Protein AF-A0AAW1YLT7-F1 (afdb_monomer)

pLDDT: mean 79.37, std 15.93, range [31.41, 96.62]

Organism: Rubus argutus (NCBI:txid59490)

Sequence (324 aa):
MNADLLGLQCISQLLDIHLLNNSPWSDASPLFECLLGFTSSPVLYLRRPSAAPRVIGEVLRSFRGSPHLLSPASEAVTNLFERWWLPVLGGGSNASFNGHTNAAASSALIKGGALEYYWYVLDVMKICVVLLPTNFKLAVLNYFKAIFELILELEAHRPPITRRLESCLERVCLHPSPDVPPQLLLDLLCLVSLSVSRKLLHAHEGATTSRLLNSGVVNVYSSNREICVRKLPLVFDALKVLMGKPIEEDDGNVEEDIDAAAHTFKCLIHACIDQSLIKQKPTIVEKLCATIQSLLGYHRTNAPALSMDLAFEVVPAMFDKLGE

Structure (mmCIF, N/CA/C/O backbone):
data_AF-A0AAW1YLT7-F1
#
_entry.id   AF-A0AAW1YLT7-F1
#
loop_
_atom_site.group_PDB
_atom_site.id
_atom_site.type_symbol
_atom_site.label_atom_id
_atom_site.label_alt_id
_atom_site.label_comp_id
_atom_site.label_asym_id
_atom_site.label_entity_id
_atom_site.label_seq_id
_atom_site.pdbx_PDB_ins_code
_atom_site.Cartn_x
_atom_site.Cartn_y
_atom_site.Cartn_z
_atom_site.occupancy
_atom_site.B_iso_or_equiv
_atom_site.auth_seq_id
_atom_site.auth_comp_id
_atom_site.auth_asym_id
_atom_site.auth_atom_id
_atom_site.pdbx_PDB_model_num
ATOM 1 N N . MET A 1 1 ? 1.965 18.081 -31.469 1.00 47.25 1 MET A N 1
ATOM 2 C CA . MET A 1 1 ? 2.275 16.683 -31.089 1.00 47.25 1 MET A CA 1
ATOM 3 C C . MET A 1 1 ? 3.706 16.685 -30.561 1.00 47.25 1 MET A C 1
ATOM 5 O O . MET A 1 1 ? 4.570 17.162 -31.280 1.00 47.25 1 MET A O 1
ATOM 9 N N . ASN A 1 2 ? 3.947 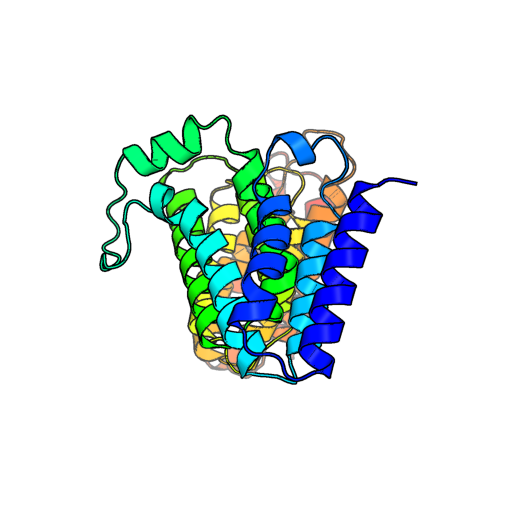16.341 -29.289 1.00 57.28 2 ASN A N 1
ATOM 10 C CA . ASN A 1 2 ? 5.257 16.564 -28.647 1.00 57.28 2 ASN A CA 1
ATOM 11 C C . ASN A 1 2 ? 6.279 15.513 -29.100 1.00 57.28 2 ASN A C 1
ATOM 13 O O . ASN A 1 2 ? 6.027 14.321 -28.932 1.00 57.28 2 ASN A O 1
ATOM 17 N N . ALA A 1 3 ? 7.431 15.959 -29.605 1.00 61.72 3 ALA A N 1
ATOM 18 C CA . ALA A 1 3 ? 8.545 15.101 -30.015 1.00 61.72 3 ALA A CA 1
ATOM 19 C C . ALA A 1 3 ? 9.030 14.166 -28.887 1.00 61.72 3 ALA A C 1
ATOM 21 O O . ALA A 1 3 ? 9.369 13.020 -29.155 1.00 61.72 3 ALA A O 1
ATOM 22 N N . ASP A 1 4 ? 8.961 14.608 -27.628 1.00 63.84 4 ASP A N 1
ATOM 23 C CA . ASP A 1 4 ? 9.408 13.831 -26.461 1.00 63.84 4 ASP A CA 1
ATOM 24 C C . ASP A 1 4 ? 8.531 12.593 -26.188 1.00 63.84 4 ASP A C 1
ATOM 26 O O . ASP A 1 4 ? 9.033 11.534 -25.821 1.00 63.84 4 ASP A O 1
ATOM 30 N N . LEU A 1 5 ? 7.213 12.691 -26.418 1.00 71.06 5 LEU A N 1
ATOM 31 C CA . LEU A 1 5 ? 6.295 11.554 -26.260 1.00 71.06 5 LEU A CA 1
ATOM 32 C C . LEU A 1 5 ? 6.536 10.502 -27.345 1.00 71.06 5 LEU A C 1
ATOM 34 O O . LEU A 1 5 ? 6.531 9.309 -27.055 1.00 71.06 5 LEU A O 1
ATOM 38 N N . LEU A 1 6 ? 6.766 10.957 -28.579 1.00 75.38 6 LEU A N 1
ATOM 39 C CA . LEU A 1 6 ? 7.126 10.080 -29.688 1.00 75.38 6 LEU A CA 1
ATOM 40 C C . LEU A 1 6 ? 8.485 9.424 -29.430 1.00 75.38 6 LEU A C 1
ATOM 42 O O . LEU A 1 6 ? 8.622 8.235 -29.667 1.00 75.38 6 LEU A O 1
ATOM 46 N N . GLY A 1 7 ? 9.451 10.153 -28.861 1.00 79.31 7 GLY A N 1
ATOM 47 C CA . GLY A 1 7 ? 10.744 9.604 -28.447 1.00 79.31 7 GLY A CA 1
ATOM 48 C C . GLY A 1 7 ? 10.614 8.472 -27.423 1.00 79.31 7 GLY A C 1
ATOM 49 O O . GLY A 1 7 ? 11.171 7.398 -27.632 1.00 79.31 7 GLY A O 1
ATOM 50 N N . LEU A 1 8 ? 9.819 8.666 -26.364 1.00 81.69 8 LEU A N 1
ATOM 51 C CA . LEU A 1 8 ? 9.542 7.621 -25.367 1.00 81.69 8 LEU A CA 1
ATOM 52 C C . LEU A 1 8 ? 8.836 6.402 -25.979 1.00 81.69 8 LEU A C 1
ATOM 54 O O . LEU A 1 8 ? 9.171 5.266 -25.651 1.00 81.69 8 LEU A O 1
ATOM 58 N N . GLN A 1 9 ? 7.883 6.628 -26.888 1.00 82.06 9 GLN A N 1
ATOM 59 C CA . GLN A 1 9 ? 7.201 5.550 -27.608 1.00 82.06 9 GLN A CA 1
ATOM 60 C C . GLN A 1 9 ? 8.152 4.790 -28.539 1.00 82.06 9 GLN A C 1
ATOM 62 O O . GLN A 1 9 ? 8.102 3.564 -28.572 1.00 82.06 9 GLN A O 1
ATOM 67 N N . CYS A 1 10 ? 9.053 5.484 -29.236 1.00 85.31 10 CYS A N 1
ATOM 68 C CA . CYS A 1 10 ? 10.082 4.856 -30.060 1.00 85.31 10 CYS A CA 1
ATOM 69 C C . CYS A 1 10 ? 11.026 3.996 -29.211 1.00 85.31 10 CYS A C 1
ATOM 71 O O . CYS A 1 10 ? 11.305 2.861 -29.583 1.00 85.31 10 CYS A O 1
ATOM 73 N N . ILE A 1 11 ? 11.482 4.496 -28.055 1.00 85.31 11 ILE A N 1
ATOM 74 C CA . ILE A 1 11 ? 12.328 3.720 -27.132 1.00 85.31 11 ILE A CA 1
ATOM 75 C C . ILE A 1 11 ? 11.586 2.465 -26.652 1.00 85.31 11 ILE A C 1
ATOM 77 O O . ILE A 1 11 ? 12.158 1.379 -26.680 1.00 85.31 11 ILE A O 1
ATOM 81 N N . SER A 1 12 ? 10.307 2.588 -26.281 1.00 86.44 12 SER A N 1
ATOM 82 C CA . SER A 1 12 ? 9.472 1.436 -25.909 1.00 86.44 12 SER A CA 1
ATOM 83 C C . SER A 1 12 ? 9.382 0.403 -27.032 1.00 86.44 12 SER A C 1
ATOM 85 O O . SER A 1 12 ? 9.599 -0.778 -26.791 1.00 86.44 12 SER A O 1
ATOM 87 N N . GLN A 1 13 ? 9.118 0.840 -28.266 1.00 87.69 13 GLN A N 1
ATOM 88 C CA . GLN A 1 13 ? 9.015 -0.052 -29.424 1.00 87.69 13 GLN A CA 1
ATOM 89 C C . GLN A 1 13 ? 10.343 -0.752 -29.739 1.00 87.69 13 GLN A C 1
ATOM 91 O O . GLN A 1 13 ? 10.347 -1.926 -30.097 1.00 87.69 13 GLN A O 1
ATOM 96 N N . LEU A 1 14 ? 11.477 -0.064 -29.582 1.00 87.94 14 LEU A N 1
ATOM 97 C CA . LEU A 1 14 ? 12.799 -0.675 -29.737 1.00 87.94 14 LEU A CA 1
ATOM 98 C C . LEU A 1 14 ? 13.064 -1.728 -28.653 1.00 87.94 14 LEU A C 1
ATOM 100 O O . LEU A 1 14 ? 13.570 -2.806 -28.960 1.00 87.94 14 LEU A O 1
ATOM 104 N N . LEU A 1 15 ? 12.675 -1.457 -27.405 1.00 87.06 15 LEU A N 1
ATOM 105 C CA . LEU A 1 15 ? 12.759 -2.433 -26.315 1.00 87.06 15 LEU A CA 1
ATOM 106 C C . LEU A 1 15 ? 11.859 -3.654 -26.567 1.00 87.06 15 LEU A C 1
ATOM 108 O O . LEU A 1 15 ? 12.279 -4.780 -26.301 1.00 87.06 15 LEU A O 1
ATOM 112 N N . ASP A 1 16 ? 10.675 -3.461 -27.150 1.00 86.56 16 ASP A N 1
ATOM 113 C CA . ASP A 1 16 ? 9.798 -4.565 -27.553 1.00 86.56 16 ASP A CA 1
ATOM 114 C C . ASP A 1 16 ? 10.407 -5.401 -28.696 1.00 86.56 16 ASP A C 1
ATOM 116 O O . ASP A 1 16 ? 10.273 -6.624 -28.704 1.00 86.56 16 ASP A O 1
ATOM 120 N N . ILE A 1 17 ? 11.138 -4.786 -29.634 1.00 85.62 17 ILE A N 1
ATOM 121 C CA . ILE A 1 17 ? 11.889 -5.513 -30.674 1.00 85.62 17 ILE A CA 1
ATOM 122 C C . ILE A 1 17 ? 12.998 -6.371 -30.047 1.00 85.62 17 ILE A C 1
ATOM 124 O O . ILE A 1 17 ? 13.179 -7.524 -30.441 1.00 85.62 17 ILE A O 1
ATOM 128 N N . HIS A 1 18 ? 13.721 -5.850 -29.052 1.00 82.56 18 HIS A N 1
ATOM 129 C CA . HIS A 1 18 ? 14.717 -6.634 -28.314 1.00 82.56 18 HIS A CA 1
ATOM 130 C C . HIS A 1 18 ? 14.090 -7.804 -27.548 1.00 82.56 18 HIS A C 1
ATOM 132 O O . HIS A 1 18 ? 14.652 -8.900 -27.543 1.00 82.56 18 HIS A O 1
ATOM 138 N N . LEU A 1 19 ? 12.905 -7.603 -26.963 1.00 82.62 19 LEU A N 1
ATOM 139 C CA . LEU A 1 19 ? 12.119 -8.668 -26.339 1.00 82.62 19 LEU A CA 1
ATOM 140 C C . LEU A 1 19 ? 11.724 -9.750 -27.355 1.00 82.62 19 LEU A C 1
ATOM 142 O O . LEU A 1 19 ? 11.936 -10.932 -27.098 1.00 82.62 19 LEU A O 1
ATOM 146 N N . LEU A 1 20 ? 11.186 -9.357 -28.515 1.00 83.25 20 LEU A N 1
ATOM 147 C CA . LEU A 1 20 ? 10.794 -10.269 -29.600 1.00 83.25 20 LEU A CA 1
ATOM 148 C C . LEU A 1 20 ? 11.973 -11.103 -30.115 1.00 83.25 20 LEU A C 1
ATOM 150 O O . LEU A 1 20 ? 11.815 -12.285 -30.415 1.00 83.25 20 LEU A O 1
ATOM 154 N N . ASN A 1 21 ? 13.155 -10.495 -30.190 1.00 84.50 21 ASN A N 1
ATOM 155 C CA . ASN A 1 21 ? 14.371 -11.143 -30.666 1.00 84.50 21 ASN A CA 1
ATOM 156 C C . ASN A 1 21 ? 15.112 -11.944 -29.580 1.00 84.50 21 ASN A C 1
ATOM 158 O O . ASN A 1 21 ? 16.165 -12.506 -29.881 1.00 84.50 21 ASN A O 1
ATOM 162 N N . ASN A 1 22 ? 14.604 -12.001 -28.337 1.00 82.56 22 ASN A N 1
ATOM 163 C CA . ASN A 1 22 ? 15.308 -12.573 -27.177 1.00 82.56 22 ASN A CA 1
ATOM 164 C C . ASN A 1 22 ? 16.756 -12.052 -27.052 1.00 82.56 22 ASN A C 1
ATOM 166 O O . ASN A 1 22 ? 17.693 -12.812 -26.794 1.00 82.56 22 ASN A O 1
ATOM 170 N N . SER A 1 23 ? 16.954 -10.751 -27.282 1.00 83.94 23 SER A N 1
ATOM 171 C CA . SER A 1 23 ? 18.269 -10.120 -27.167 1.00 83.94 23 SER A CA 1
ATOM 172 C C . SER A 1 23 ? 18.784 -10.164 -25.719 1.00 83.94 23 SER A C 1
ATOM 174 O O . SER A 1 23 ? 17.988 -10.101 -24.776 1.00 83.94 23 SER A O 1
ATOM 176 N N . PRO A 1 24 ? 20.110 -10.237 -25.507 1.00 87.12 24 PRO A N 1
ATOM 177 C CA . PRO A 1 24 ? 20.676 -10.141 -24.168 1.00 87.12 24 PRO A CA 1
ATOM 178 C C . PRO A 1 24 ? 20.392 -8.764 -23.552 1.00 87.12 24 PRO A C 1
ATOM 180 O O . PRO A 1 24 ? 20.288 -7.754 -24.251 1.00 87.12 24 PRO A O 1
ATOM 183 N N . TRP A 1 25 ? 20.330 -8.702 -22.217 1.00 89.38 25 TRP A N 1
ATOM 184 C CA . TRP A 1 25 ? 20.117 -7.444 -21.489 1.00 89.38 25 TRP A CA 1
ATOM 185 C C . TRP A 1 25 ? 21.147 -6.362 -21.839 1.00 89.38 25 TRP A C 1
ATOM 187 O O . TRP A 1 25 ? 20.809 -5.186 -21.817 1.00 89.38 25 TRP A O 1
ATOM 197 N N . SER A 1 26 ? 22.379 -6.735 -22.205 1.00 89.62 26 SER A N 1
ATOM 198 C CA . SER A 1 26 ? 23.427 -5.792 -22.624 1.00 89.62 26 SER A CA 1
ATOM 199 C C . SER A 1 26 ? 22.992 -4.855 -23.748 1.00 89.62 26 SER A C 1
ATOM 201 O O . SER A 1 26 ? 23.441 -3.714 -23.785 1.00 89.62 26 SER A O 1
ATOM 203 N N . ASP A 1 27 ? 22.112 -5.326 -24.631 1.00 86.88 27 ASP A N 1
ATOM 204 C CA . ASP A 1 27 ? 21.685 -4.584 -25.815 1.00 86.88 27 ASP A CA 1
ATOM 205 C C . ASP A 1 27 ? 20.472 -3.699 -25.493 1.00 86.88 27 ASP A C 1
ATOM 207 O O . ASP A 1 27 ? 20.332 -2.599 -26.024 1.00 86.88 27 ASP A O 1
ATOM 211 N N . ALA A 1 28 ? 19.619 -4.155 -24.569 1.00 88.06 28 ALA A N 1
ATOM 212 C CA . ALA A 1 28 ? 18.444 -3.423 -24.103 1.00 88.06 28 ALA A CA 1
ATOM 213 C C . ALA A 1 28 ? 18.772 -2.394 -23.003 1.00 88.06 28 ALA A C 1
ATOM 215 O O . ALA A 1 28 ? 18.076 -1.383 -22.877 1.00 88.06 28 ALA A O 1
ATOM 216 N N . SER A 1 29 ? 19.826 -2.621 -22.214 1.00 90.81 29 SER A N 1
ATOM 217 C CA . SER A 1 29 ? 20.160 -1.798 -21.048 1.00 90.81 29 SER A CA 1
ATOM 218 C C . SER A 1 29 ? 20.409 -0.326 -21.382 1.00 90.81 29 SER A C 1
ATOM 220 O O . SER A 1 29 ? 19.860 0.507 -20.667 1.00 90.81 29 SER A O 1
ATOM 222 N N . PRO A 1 30 ? 21.099 0.068 -22.476 1.00 91.56 30 PRO A N 1
ATOM 223 C CA . PRO A 1 30 ? 21.328 1.485 -22.760 1.00 91.56 30 PRO A CA 1
ATOM 224 C C . PRO A 1 30 ? 20.025 2.221 -23.092 1.00 91.56 30 PRO A C 1
ATOM 226 O O . PRO A 1 30 ? 19.849 3.381 -22.722 1.00 91.56 30 PRO A O 1
ATOM 229 N N . LEU A 1 31 ? 19.090 1.539 -23.763 1.00 89.38 31 LEU A N 1
ATOM 230 C CA . LEU A 1 31 ? 17.764 2.073 -24.076 1.00 89.38 31 LEU A CA 1
ATOM 231 C C . LEU A 1 31 ? 16.902 2.189 -22.817 1.00 89.38 31 LEU A C 1
ATOM 233 O O . LEU A 1 31 ? 16.203 3.188 -22.640 1.00 89.38 31 LEU A O 1
ATOM 237 N N . PHE A 1 32 ? 16.977 1.201 -21.924 1.00 89.38 32 PHE A N 1
ATOM 238 C CA . PHE A 1 32 ? 16.258 1.234 -20.656 1.00 89.38 32 PHE A CA 1
ATOM 239 C C . PHE A 1 32 ? 16.813 2.306 -19.705 1.00 89.38 32 PHE A C 1
ATOM 241 O O . PHE A 1 32 ? 16.048 3.073 -19.132 1.00 89.38 32 PHE A O 1
ATOM 248 N N . GLU A 1 33 ? 18.134 2.447 -19.604 1.00 89.12 33 GLU A N 1
ATOM 249 C CA . GLU A 1 33 ? 18.783 3.528 -18.851 1.00 89.12 33 GLU A CA 1
ATOM 250 C C . GLU A 1 33 ? 18.447 4.905 -19.433 1.00 89.12 33 GLU A C 1
ATOM 252 O O . GLU A 1 33 ? 18.186 5.854 -18.694 1.00 89.12 33 GLU A O 1
ATOM 257 N N . CYS A 1 34 ? 18.366 5.022 -20.764 1.00 86.94 34 CYS A N 1
ATOM 258 C CA . CYS A 1 34 ? 17.880 6.237 -21.411 1.00 86.94 34 CYS A CA 1
ATOM 259 C C . CYS A 1 34 ? 16.447 6.561 -20.965 1.00 86.94 34 CYS A C 1
ATOM 261 O O . CYS A 1 34 ? 16.177 7.698 -20.577 1.00 86.94 34 CYS A O 1
ATOM 263 N N . LEU A 1 35 ? 15.558 5.559 -20.934 1.00 87.00 35 LEU A N 1
ATOM 264 C CA . LEU A 1 35 ? 14.181 5.689 -20.455 1.00 87.00 35 LEU A CA 1
ATOM 265 C C . LEU A 1 35 ? 14.114 6.148 -18.983 1.00 87.00 35 LEU A C 1
ATOM 267 O O . LEU A 1 35 ? 13.346 7.059 -18.670 1.00 87.00 35 LEU A O 1
ATOM 271 N N . LEU A 1 36 ? 14.944 5.589 -18.096 1.00 86.31 36 LEU A N 1
ATOM 272 C CA . LEU A 1 36 ? 15.069 6.033 -16.696 1.00 86.31 36 LEU A CA 1
ATOM 273 C C . LEU A 1 36 ? 15.684 7.442 -16.576 1.00 86.31 36 LEU A C 1
ATOM 275 O O . LEU A 1 36 ? 15.373 8.207 -15.660 1.00 86.31 36 LEU A O 1
ATOM 279 N N . GLY A 1 37 ? 16.524 7.845 -17.528 1.00 81.69 37 GLY A N 1
ATOM 280 C CA . GLY A 1 37 ? 17.067 9.201 -17.613 1.00 81.69 37 GLY A CA 1
ATOM 281 C C . GLY A 1 37 ? 15.978 10.272 -17.750 1.00 81.69 37 GLY A C 1
ATOM 282 O O . GLY A 1 37 ? 16.095 11.350 -17.157 1.00 81.69 37 GLY A O 1
ATOM 283 N N . PHE A 1 38 ? 14.871 9.962 -18.437 1.00 78.25 38 PHE A N 1
ATOM 284 C CA . PHE A 1 38 ? 13.721 10.868 -18.565 1.00 78.25 38 PHE A CA 1
ATOM 285 C C . PHE A 1 38 ? 12.996 11.125 -17.239 1.00 78.25 38 PHE A C 1
ATOM 287 O O . PHE A 1 38 ? 12.304 12.134 -17.125 1.00 78.25 38 PHE A O 1
ATOM 294 N N . THR A 1 39 ? 13.162 10.265 -16.229 1.00 73.94 39 THR A N 1
ATOM 295 C CA . THR A 1 39 ? 12.567 10.466 -14.896 1.00 73.94 39 THR A CA 1
ATOM 296 C C . THR A 1 39 ? 13.497 11.213 -13.938 1.00 73.94 39 THR A C 1
ATOM 298 O O . THR A 1 39 ? 13.072 11.589 -12.850 1.00 73.94 39 THR A O 1
ATOM 301 N N . SER A 1 40 ? 14.756 11.434 -14.333 1.00 65.94 40 SER A N 1
ATOM 302 C CA . SER A 1 40 ? 15.812 11.998 -13.478 1.00 65.94 40 SER A CA 1
ATOM 303 C C . SER A 1 40 ? 16.331 13.367 -13.940 1.00 65.94 40 SER A C 1
ATOM 305 O O . SER A 1 40 ? 17.112 13.987 -13.223 1.00 65.94 40 SER A O 1
ATOM 307 N N . SER A 1 41 ? 15.941 13.850 -15.128 1.00 63.56 41 SER A N 1
ATOM 308 C CA . SER A 1 41 ? 16.442 15.110 -15.701 1.00 63.56 41 SER A CA 1
ATOM 309 C C . SER A 1 41 ? 15.486 16.294 -15.464 1.00 63.56 41 SER A C 1
ATOM 311 O O . SER A 1 41 ? 14.339 16.240 -15.913 1.00 63.56 41 SER A O 1
ATOM 313 N N . PRO A 1 42 ? 15.945 17.410 -14.859 1.00 54.09 42 PRO A N 1
ATOM 314 C CA . PRO A 1 42 ? 15.114 18.600 -14.627 1.00 54.09 42 PRO A CA 1
ATOM 315 C C . PRO A 1 42 ? 14.697 19.314 -15.915 1.00 54.09 42 PRO A C 1
ATOM 317 O O . PRO A 1 42 ? 13.636 19.929 -15.977 1.00 54.09 42 PRO A O 1
ATOM 320 N N . VAL A 1 43 ? 15.524 19.241 -16.963 1.00 52.50 43 VAL A N 1
ATOM 321 C CA . VAL A 1 43 ? 15.317 19.982 -18.221 1.00 52.50 43 VAL A CA 1
ATOM 322 C C . VAL A 1 43 ? 14.130 19.422 -19.013 1.00 52.50 43 VAL A C 1
ATOM 324 O O . VAL A 1 43 ? 13.440 20.157 -19.715 1.00 52.50 43 VAL A O 1
ATOM 327 N N . LEU A 1 44 ? 13.857 18.125 -18.866 1.00 50.31 44 LEU A N 1
ATOM 328 C CA . LEU A 1 44 ? 12.773 17.427 -19.560 1.00 50.31 44 LEU A CA 1
ATOM 329 C C . LEU A 1 44 ? 11.437 17.500 -18.794 1.00 50.31 44 LEU A C 1
ATOM 331 O O . LEU A 1 44 ? 10.391 17.142 -19.337 1.00 50.31 44 LEU A O 1
ATOM 335 N N . TYR A 1 45 ? 11.445 18.021 -17.561 1.00 46.53 45 TYR A N 1
ATOM 336 C CA . TYR A 1 45 ? 10.267 18.073 -16.696 1.00 46.53 45 TYR A CA 1
ATOM 337 C C . TYR A 1 45 ? 9.253 19.163 -17.088 1.00 46.53 45 TYR A C 1
ATOM 339 O O . TYR A 1 45 ? 8.046 18.916 -17.048 1.00 46.53 45 TYR A O 1
ATOM 347 N N . LEU A 1 46 ? 9.705 20.324 -17.583 1.00 48.38 46 LEU A N 1
ATOM 348 C CA . LEU A 1 46 ? 8.820 21.436 -17.978 1.00 48.38 46 LEU A CA 1
ATOM 349 C C . LEU A 1 46 ? 7.813 21.073 -19.093 1.00 48.38 46 LEU A C 1
ATOM 351 O O . LEU A 1 46 ? 6.928 21.872 -19.401 1.00 48.38 46 LEU A O 1
ATOM 355 N N . ARG A 1 47 ? 7.927 19.888 -19.721 1.00 49.72 47 ARG A N 1
ATOM 356 C CA . ARG A 1 47 ? 7.138 19.511 -20.903 1.00 49.72 47 ARG A CA 1
ATOM 357 C C . ARG A 1 47 ? 6.200 18.310 -20.811 1.00 49.72 47 ARG A C 1
ATOM 359 O O . ARG A 1 47 ? 5.457 18.170 -21.784 1.00 49.72 47 ARG A O 1
ATOM 366 N N . ARG A 1 48 ? 6.154 17.527 -19.715 1.00 54.84 48 ARG A N 1
ATOM 367 C CA . ARG A 1 48 ? 5.015 16.668 -19.253 1.00 54.84 48 ARG A CA 1
ATOM 368 C C . ARG A 1 48 ? 5.488 15.435 -18.443 1.00 54.84 48 ARG A C 1
ATOM 370 O O . ARG A 1 48 ? 6.064 14.524 -19.032 1.00 54.84 48 ARG A O 1
ATOM 377 N N . PRO A 1 49 ? 5.124 15.316 -17.153 1.00 53.22 49 PRO A N 1
ATOM 378 C CA . PRO A 1 49 ? 5.596 14.244 -16.261 1.00 53.22 49 PRO A CA 1
ATOM 379 C C . PRO A 1 49 ? 4.855 12.896 -16.305 1.00 53.22 49 PRO A C 1
ATOM 381 O O . PRO A 1 49 ? 5.271 11.958 -15.635 1.00 53.22 49 PRO A O 1
ATOM 384 N N . SER A 1 50 ? 3.764 12.742 -17.060 1.00 61.97 50 SER A N 1
ATOM 385 C CA . SER A 1 50 ? 2.908 11.542 -16.953 1.00 61.97 50 SER A CA 1
ATOM 386 C C . SER A 1 50 ? 3.269 10.388 -17.894 1.00 61.97 50 SER A C 1
ATOM 388 O O . SER A 1 50 ? 2.801 9.267 -17.695 1.00 61.97 50 SER A O 1
ATOM 390 N N . ALA A 1 51 ? 4.073 10.639 -18.930 1.00 74.38 51 ALA A N 1
ATOM 391 C CA . ALA A 1 51 ? 4.338 9.635 -19.957 1.00 74.38 51 ALA A CA 1
ATOM 392 C C . ALA A 1 51 ? 5.419 8.634 -19.531 1.00 74.38 51 ALA A C 1
ATOM 394 O O . ALA A 1 51 ? 5.198 7.434 -19.650 1.00 74.38 51 ALA A O 1
ATOM 395 N N . ALA A 1 52 ? 6.553 9.100 -18.998 1.00 80.44 52 ALA A N 1
ATOM 396 C CA . ALA A 1 52 ? 7.689 8.229 -18.687 1.00 80.44 52 ALA A CA 1
ATOM 397 C C . ALA A 1 52 ? 7.363 7.139 -17.642 1.00 80.44 52 ALA A C 1
ATOM 399 O O . ALA A 1 52 ? 7.581 5.970 -17.957 1.00 80.44 52 ALA A O 1
ATOM 400 N N . PRO A 1 53 ? 6.743 7.440 -16.476 1.00 84.31 53 PRO A N 1
ATOM 401 C CA . PRO A 1 53 ? 6.302 6.401 -15.539 1.00 84.31 53 PRO A CA 1
ATOM 402 C C . PRO A 1 53 ? 5.395 5.346 -16.187 1.00 84.31 53 PRO A C 1
ATOM 404 O O . PRO A 1 53 ? 5.496 4.155 -15.888 1.00 84.31 53 PRO A O 1
ATOM 407 N N . ARG A 1 54 ? 4.508 5.775 -17.097 1.00 85.31 54 ARG A N 1
ATOM 408 C CA . ARG A 1 54 ? 3.587 4.881 -17.805 1.00 85.31 54 ARG A CA 1
ATOM 409 C C . ARG A 1 54 ? 4.326 3.975 -18.786 1.00 85.31 54 ARG A C 1
ATOM 411 O O . ARG A 1 54 ? 4.089 2.773 -18.749 1.00 85.31 54 ARG A O 1
ATOM 418 N N . VAL A 1 55 ? 5.230 4.530 -19.596 1.00 87.38 55 VAL A N 1
ATOM 419 C CA . VAL A 1 55 ? 6.037 3.761 -20.558 1.00 87.38 55 VAL A CA 1
ATOM 420 C C . VAL A 1 55 ? 6.941 2.758 -19.837 1.00 87.38 55 VAL A C 1
ATOM 422 O O . VAL A 1 55 ? 6.969 1.594 -20.217 1.00 87.38 55 VAL A O 1
ATOM 425 N N . ILE A 1 56 ? 7.601 3.150 -18.741 1.00 89.38 56 ILE A N 1
ATOM 426 C CA . ILE A 1 56 ? 8.396 2.216 -17.920 1.00 89.38 56 ILE A CA 1
ATOM 427 C C . ILE A 1 56 ? 7.516 1.063 -17.423 1.00 89.38 56 ILE A C 1
ATOM 429 O O . ILE A 1 56 ? 7.894 -0.102 -17.522 1.00 89.38 56 ILE A O 1
ATOM 433 N N . GLY A 1 57 ? 6.310 1.369 -16.937 1.00 89.06 57 GLY A N 1
ATOM 434 C CA . GLY A 1 57 ? 5.353 0.348 -16.520 1.00 89.06 57 GLY A CA 1
ATOM 435 C C . GLY A 1 57 ? 4.847 -0.546 -17.660 1.00 89.06 57 GLY A C 1
ATOM 436 O O . GLY A 1 57 ? 4.546 -1.714 -17.427 1.00 89.06 57 GLY A O 1
ATOM 437 N N . GLU A 1 58 ? 4.721 -0.028 -18.882 1.00 90.00 58 GLU A N 1
ATOM 438 C CA . GLU A 1 58 ? 4.375 -0.808 -20.079 1.00 90.00 58 GLU A CA 1
ATOM 439 C C . GLU A 1 58 ? 5.501 -1.778 -20.454 1.00 90.00 58 GLU A C 1
ATOM 441 O O . GLU A 1 58 ? 5.231 -2.969 -20.600 1.00 90.00 58 GLU A O 1
ATOM 446 N N . VAL A 1 59 ? 6.751 -1.308 -20.469 1.00 90.81 59 VAL A N 1
ATOM 447 C CA . VAL A 1 59 ? 7.946 -2.130 -20.725 1.00 90.81 59 VAL A CA 1
ATOM 448 C C . VAL A 1 59 ? 8.123 -3.217 -19.658 1.00 90.81 59 VAL A C 1
ATOM 450 O O . VAL A 1 59 ? 8.277 -4.393 -19.975 1.00 90.81 59 VAL A O 1
ATOM 453 N N . LEU A 1 60 ? 8.025 -2.880 -18.366 1.00 91.25 60 LEU A N 1
ATOM 454 C CA . LEU A 1 60 ? 8.103 -3.894 -17.304 1.00 91.25 60 LEU A CA 1
ATOM 455 C C . LEU A 1 60 ? 6.992 -4.944 -17.430 1.00 91.25 60 LEU A C 1
ATOM 457 O O . LEU A 1 60 ? 7.191 -6.113 -17.098 1.00 91.25 60 LEU A O 1
ATOM 461 N N . ARG A 1 61 ? 5.809 -4.541 -17.909 1.00 91.62 61 ARG A N 1
ATOM 462 C CA . ARG A 1 61 ? 4.703 -5.468 -18.154 1.00 91.62 61 ARG A CA 1
ATOM 463 C C . ARG A 1 61 ? 4.984 -6.374 -19.351 1.00 91.62 61 ARG A C 1
ATOM 465 O O . ARG A 1 61 ? 4.668 -7.558 -19.243 1.00 91.62 61 ARG A O 1
ATOM 472 N N . SER A 1 62 ? 5.579 -5.868 -20.435 1.00 90.00 62 SER A N 1
ATOM 473 C CA . SER A 1 62 ? 5.961 -6.698 -21.587 1.00 90.00 62 SER A CA 1
ATOM 474 C C . SER A 1 62 ? 7.053 -7.707 -21.215 1.00 90.00 62 SER A C 1
ATOM 476 O O . SER A 1 62 ? 6.992 -8.863 -21.629 1.00 90.00 62 SER A O 1
ATOM 478 N N . PHE A 1 63 ? 7.961 -7.345 -20.304 1.00 90.06 63 PHE A N 1
ATOM 479 C CA . PHE A 1 63 ? 9.013 -8.242 -19.813 1.00 90.06 63 PHE A CA 1
ATOM 480 C C . PHE A 1 63 ? 8.537 -9.349 -18.860 1.00 90.06 63 PHE A C 1
ATOM 482 O O . PHE A 1 63 ? 9.318 -10.252 -18.565 1.00 90.06 63 PHE A O 1
ATOM 489 N N . ARG A 1 64 ? 7.277 -9.365 -18.395 1.00 85.25 64 ARG A N 1
ATOM 490 C CA . ARG A 1 64 ? 6.789 -10.384 -17.435 1.00 85.25 64 ARG A CA 1
ATOM 491 C C . ARG A 1 64 ? 6.932 -11.836 -17.914 1.00 85.25 64 ARG A C 1
ATOM 493 O O . ARG A 1 64 ? 7.016 -12.727 -17.076 1.00 85.25 64 ARG A O 1
ATOM 500 N N . GLY A 1 65 ? 6.979 -12.074 -19.226 1.00 83.19 65 GLY A N 1
ATOM 501 C CA . GLY A 1 65 ? 7.227 -13.400 -19.810 1.00 83.19 65 GLY A CA 1
ATOM 502 C C . GLY A 1 65 ? 8.708 -13.783 -19.946 1.00 83.19 65 GLY A C 1
ATOM 503 O O . GLY A 1 65 ? 9.009 -14.933 -20.250 1.00 83.19 65 GLY A O 1
ATOM 504 N N . SER A 1 66 ? 9.628 -12.846 -19.700 1.00 88.38 66 SER A N 1
ATOM 505 C CA . SER A 1 66 ? 11.057 -12.964 -20.003 1.00 88.38 66 SER A CA 1
ATOM 506 C C . SER A 1 66 ? 11.905 -12.602 -18.778 1.00 88.38 66 SER A C 1
ATOM 508 O O . SER A 1 66 ? 12.358 -11.461 -18.647 1.00 88.38 66 SER A O 1
ATOM 510 N N . PRO A 1 67 ? 12.172 -13.557 -17.863 1.00 86.06 67 PRO A N 1
ATOM 511 C CA . PRO A 1 67 ? 12.848 -13.273 -16.592 1.00 86.06 67 PRO A CA 1
ATOM 512 C C . PRO A 1 67 ? 14.263 -12.700 -16.769 1.00 86.06 67 PRO A C 1
ATOM 514 O O . PRO A 1 67 ? 14.710 -11.907 -15.942 1.00 86.06 67 PRO A O 1
ATOM 517 N N . HIS A 1 68 ? 14.934 -13.049 -17.871 1.00 87.31 68 HIS A N 1
ATOM 518 C CA . HIS A 1 68 ? 16.263 -12.553 -18.234 1.00 87.31 68 HIS A CA 1
ATOM 519 C C . HIS A 1 68 ? 16.301 -11.043 -18.539 1.00 87.31 68 HIS A C 1
ATOM 521 O O . HIS A 1 68 ? 17.358 -10.436 -18.400 1.00 87.31 68 HIS A O 1
ATOM 527 N N . LEU A 1 69 ? 15.167 -10.432 -18.909 1.00 87.88 69 LEU A N 1
ATOM 528 C CA . LEU A 1 69 ? 15.021 -8.980 -19.088 1.00 87.88 69 LEU A CA 1
ATOM 529 C C . LEU A 1 69 ? 14.335 -8.329 -17.886 1.00 87.88 69 LEU A C 1
ATOM 531 O O . LEU A 1 69 ? 14.711 -7.234 -17.474 1.00 87.88 69 LEU A O 1
ATOM 535 N N . LEU A 1 70 ? 13.355 -9.013 -17.285 1.00 90.38 70 LEU A N 1
ATOM 536 C CA . LEU A 1 70 ? 12.601 -8.472 -16.159 1.00 90.38 70 LEU A CA 1
ATOM 537 C C . LEU A 1 70 ? 13.473 -8.245 -14.924 1.00 90.38 70 LEU A C 1
ATOM 539 O O . LEU A 1 70 ? 13.322 -7.211 -14.276 1.00 90.38 70 LEU A O 1
ATOM 543 N N . SER A 1 71 ? 14.350 -9.192 -14.574 1.00 92.12 71 SER A N 1
ATOM 544 C CA . SER A 1 71 ? 15.169 -9.070 -13.362 1.00 92.12 71 SER A CA 1
ATOM 545 C C . SER A 1 71 ? 16.133 -7.880 -13.449 1.00 92.12 71 SER A C 1
ATOM 547 O O . SER A 1 71 ? 16.062 -7.031 -12.562 1.00 92.12 71 SER A O 1
ATOM 549 N N . PRO A 1 72 ? 16.946 -7.724 -14.514 1.00 91.50 72 PRO A N 1
ATOM 550 C CA . PRO A 1 72 ? 17.823 -6.559 -14.643 1.00 91.50 72 PRO A CA 1
ATOM 551 C C . PRO A 1 72 ? 17.071 -5.226 -14.782 1.00 91.50 72 PRO A C 1
ATOM 553 O O . PRO A 1 72 ? 17.494 -4.219 -14.223 1.00 91.50 72 PRO A O 1
ATOM 556 N N . ALA A 1 73 ? 15.921 -5.201 -15.467 1.00 92.38 73 ALA A N 1
ATOM 557 C CA . ALA A 1 73 ? 15.094 -3.994 -15.555 1.00 92.38 73 ALA A CA 1
ATOM 558 C C . ALA A 1 73 ? 14.510 -3.591 -14.188 1.00 92.38 73 ALA A C 1
ATOM 560 O O . ALA A 1 73 ? 14.477 -2.412 -13.835 1.00 92.38 73 ALA A O 1
ATOM 561 N N . SER A 1 74 ? 14.069 -4.575 -13.400 1.00 92.81 74 SER A N 1
ATOM 562 C CA . SER A 1 74 ? 13.563 -4.366 -12.037 1.00 92.81 74 SER A CA 1
ATOM 563 C C . SER A 1 74 ? 14.665 -3.898 -11.091 1.00 92.81 74 SER A C 1
ATOM 565 O O . SER A 1 74 ? 14.428 -3.027 -10.254 1.00 92.81 74 SER A O 1
ATOM 567 N N . GLU A 1 75 ? 15.872 -4.434 -11.256 1.00 93.75 75 GLU A N 1
ATOM 568 C CA . GLU A 1 75 ? 17.068 -3.981 -10.554 1.00 93.75 75 GLU A CA 1
ATOM 569 C C . GLU A 1 75 ? 17.382 -2.521 -10.892 1.00 93.75 75 GLU A C 1
ATOM 571 O O . GLU A 1 75 ? 17.495 -1.710 -9.982 1.00 93.75 75 GLU A O 1
ATOM 576 N N . ALA A 1 76 ? 17.410 -2.140 -12.173 1.00 92.06 76 ALA A N 1
ATOM 577 C CA . ALA A 1 76 ? 17.666 -0.758 -12.585 1.00 92.06 76 ALA A CA 1
ATOM 578 C C . ALA A 1 76 ? 16.628 0.234 -12.019 1.00 92.06 76 ALA A C 1
ATOM 580 O O . ALA A 1 76 ? 16.983 1.309 -11.533 1.00 92.06 76 ALA A O 1
ATOM 581 N N . VAL A 1 77 ? 15.345 -0.145 -11.997 1.00 92.31 77 VAL A N 1
ATOM 582 C CA . VAL A 1 77 ? 14.271 0.655 -11.379 1.00 92.31 77 VAL A CA 1
ATOM 583 C C . VAL A 1 77 ? 14.450 0.776 -9.861 1.00 92.31 77 VAL A C 1
ATOM 585 O O . VAL A 1 77 ? 14.235 1.853 -9.299 1.00 92.31 77 VAL A O 1
ATOM 588 N N . THR A 1 78 ? 14.869 -0.299 -9.193 1.00 92.06 78 THR A N 1
ATOM 589 C CA . THR A 1 78 ? 15.136 -0.298 -7.745 1.00 92.06 78 THR A CA 1
ATOM 590 C C . THR A 1 78 ? 16.372 0.545 -7.418 1.00 92.06 78 THR A C 1
ATOM 592 O O . THR A 1 78 ? 16.315 1.397 -6.537 1.00 92.06 78 THR A O 1
ATOM 595 N N . ASN A 1 79 ? 17.443 0.415 -8.202 1.00 91.00 79 ASN A N 1
ATOM 596 C CA . ASN A 1 79 ? 18.671 1.199 -8.081 1.00 91.00 79 ASN A CA 1
ATOM 597 C C . ASN A 1 79 ? 18.419 2.693 -8.301 1.00 91.00 79 ASN A C 1
ATOM 599 O O . ASN A 1 79 ? 18.995 3.529 -7.603 1.00 91.00 79 ASN A O 1
ATOM 603 N N . LEU A 1 80 ? 17.536 3.051 -9.242 1.00 88.06 80 LEU A N 1
ATOM 604 C CA . LEU A 1 80 ? 17.086 4.430 -9.406 1.00 88.06 80 LEU A CA 1
ATOM 605 C C . LEU A 1 80 ? 16.458 4.937 -8.104 1.00 88.06 80 LEU A C 1
ATOM 607 O O . LEU A 1 80 ? 16.827 6.007 -7.631 1.00 88.06 80 LEU A O 1
ATOM 611 N N . PHE A 1 81 ? 15.540 4.173 -7.512 1.00 88.56 81 PHE A N 1
ATOM 612 C CA . PHE A 1 81 ? 14.893 4.547 -6.258 1.00 88.56 81 PHE A CA 1
ATOM 613 C C . PHE A 1 81 ? 15.896 4.697 -5.101 1.00 88.56 81 PHE A C 1
ATOM 615 O O . PHE A 1 81 ? 15.903 5.715 -4.404 1.00 88.56 81 PHE A O 1
ATOM 622 N N . GLU A 1 82 ? 16.791 3.725 -4.943 1.00 87.69 82 GLU A N 1
ATOM 623 C CA . GLU A 1 82 ? 17.843 3.718 -3.927 1.00 87.69 82 GLU A CA 1
ATOM 624 C C . GLU A 1 82 ? 18.798 4.902 -4.059 1.00 87.69 82 GLU A C 1
ATOM 626 O O . GLU A 1 82 ? 19.113 5.559 -3.068 1.00 87.69 82 GLU A O 1
ATOM 631 N N . ARG A 1 83 ? 19.217 5.236 -5.282 1.00 84.62 83 ARG A N 1
ATOM 632 C CA . ARG A 1 83 ? 20.118 6.364 -5.545 1.00 84.62 83 ARG A CA 1
ATOM 633 C C . ARG A 1 83 ? 19.589 7.678 -4.975 1.00 84.62 83 ARG A C 1
ATOM 635 O O . ARG A 1 83 ? 20.382 8.503 -4.522 1.00 84.62 83 ARG A O 1
ATOM 642 N N . TRP A 1 84 ? 18.274 7.876 -5.007 1.00 78.94 84 TRP A N 1
ATOM 643 C CA . TRP A 1 84 ? 17.648 9.080 -4.475 1.00 78.94 84 TRP A CA 1
ATOM 644 C C . TRP A 1 84 ? 17.410 8.988 -2.970 1.00 78.94 84 TRP A C 1
ATOM 646 O O . TRP A 1 84 ? 17.657 9.969 -2.273 1.00 78.94 84 TRP A O 1
ATOM 656 N N . TRP A 1 85 ? 16.994 7.833 -2.440 1.00 78.88 85 TRP A N 1
ATOM 657 C CA . TRP A 1 85 ? 16.624 7.730 -1.025 1.00 78.88 85 TRP A CA 1
ATOM 658 C C . TRP A 1 85 ? 17.730 7.310 -0.056 1.00 78.88 85 TRP A C 1
ATOM 660 O O . TRP A 1 85 ? 17.700 7.754 1.091 1.00 78.88 85 TRP A O 1
ATOM 670 N N . LEU A 1 86 ? 18.737 6.540 -0.473 1.00 78.31 86 LEU A N 1
ATOM 671 C CA . LEU A 1 86 ? 19.855 6.145 0.398 1.00 78.31 86 LEU A CA 1
ATOM 672 C C . LEU A 1 86 ? 20.605 7.342 1.016 1.00 78.31 86 LEU A C 1
ATOM 674 O O . LEU A 1 86 ? 20.888 7.295 2.217 1.00 78.31 86 LEU A O 1
ATOM 678 N N . PRO A 1 87 ? 20.889 8.442 0.281 1.00 75.69 87 PRO A N 1
ATOM 679 C CA . PRO A 1 87 ? 21.529 9.619 0.872 1.00 75.69 87 PRO A CA 1
ATOM 680 C C . PRO A 1 87 ? 20.694 10.267 1.982 1.00 75.69 87 PRO A C 1
ATOM 682 O O . PRO A 1 87 ? 21.247 10.846 2.915 1.00 7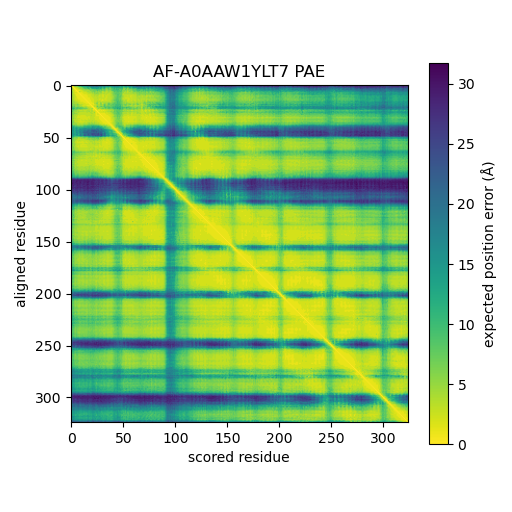5.69 87 PRO A O 1
ATOM 685 N N . VAL A 1 88 ? 19.366 10.163 1.892 1.00 71.31 88 VAL A N 1
ATOM 686 C CA . VAL A 1 88 ? 18.435 10.708 2.885 1.00 71.31 88 VAL A CA 1
ATOM 687 C C . VAL A 1 88 ? 18.271 9.764 4.064 1.00 71.31 88 VAL A C 1
ATOM 689 O O . VAL A 1 88 ? 18.188 10.226 5.189 1.00 71.31 88 VAL A O 1
ATOM 692 N N . LEU A 1 89 ? 18.268 8.452 3.838 1.00 71.06 89 LEU A N 1
ATOM 693 C CA . LEU A 1 89 ? 18.190 7.454 4.907 1.00 71.06 89 LEU A CA 1
ATOM 694 C C . LEU A 1 89 ? 19.524 7.284 5.660 1.00 71.06 89 LEU A C 1
ATOM 696 O O . LEU A 1 89 ? 19.578 6.592 6.671 1.00 71.06 89 LEU A O 1
ATOM 700 N N . GLY A 1 90 ? 20.590 7.957 5.216 1.00 60.00 90 GLY A N 1
ATOM 701 C CA . GLY A 1 90 ? 21.833 8.097 5.970 1.00 60.00 90 GLY A CA 1
ATOM 702 C C . GLY A 1 90 ? 22.837 6.950 5.824 1.00 60.00 90 GLY A C 1
ATOM 703 O O . GLY A 1 90 ? 23.725 6.851 6.669 1.00 60.00 90 GLY A O 1
ATOM 704 N N . GLY A 1 91 ? 22.769 6.121 4.774 1.00 48.19 91 GLY A N 1
ATOM 705 C CA . GLY A 1 91 ? 23.750 5.045 4.593 1.00 48.19 91 GLY A CA 1
ATOM 706 C C . GLY A 1 91 ? 23.801 4.444 3.192 1.00 48.19 91 GLY A C 1
ATOM 707 O O . GLY A 1 91 ? 22.795 3.967 2.678 1.00 48.19 91 GLY A O 1
ATOM 708 N N . GLY A 1 92 ? 24.998 4.432 2.597 1.00 37.41 92 GLY A N 1
ATOM 709 C CA . GLY A 1 92 ? 25.321 3.601 1.438 1.00 37.41 92 GLY A CA 1
ATOM 710 C C . GLY A 1 92 ? 25.208 2.109 1.764 1.00 37.41 92 GLY A C 1
ATOM 711 O O . GLY A 1 92 ? 25.244 1.713 2.930 1.00 37.41 92 GLY A O 1
ATOM 712 N N . SER A 1 93 ? 25.049 1.301 0.715 1.00 35.06 93 SER A N 1
ATOM 713 C CA . SER A 1 93 ? 24.873 -0.155 0.752 1.00 35.06 93 SER A CA 1
ATOM 714 C C . SER A 1 93 ? 25.700 -0.827 1.864 1.00 35.06 93 SER A C 1
ATOM 716 O O . SER A 1 93 ? 26.930 -0.771 1.814 1.00 35.06 93 SER A O 1
ATOM 718 N N . ASN A 1 94 ? 25.014 -1.467 2.825 1.00 34.97 94 ASN A N 1
ATOM 719 C CA . ASN A 1 94 ? 25.510 -2.337 3.919 1.00 34.97 94 ASN A CA 1
ATOM 720 C C . ASN A 1 94 ? 25.414 -1.830 5.375 1.00 34.97 94 ASN A C 1
ATOM 722 O O . ASN A 1 94 ? 26.008 -2.446 6.262 1.00 34.97 94 ASN A O 1
ATOM 726 N N . ALA A 1 95 ? 24.628 -0.799 5.690 1.00 32.03 95 ALA A N 1
ATOM 727 C CA . ALA A 1 95 ? 24.343 -0.474 7.092 1.00 32.03 95 ALA A CA 1
ATOM 728 C C . ALA A 1 95 ? 23.123 -1.254 7.621 1.00 32.03 95 ALA A C 1
ATOM 730 O O . ALA A 1 95 ? 22.001 -1.065 7.154 1.00 32.03 95 ALA A O 1
ATOM 731 N N . SER A 1 96 ? 23.344 -2.112 8.624 1.00 31.94 96 SER A N 1
ATOM 732 C CA . SER A 1 96 ? 22.283 -2.613 9.506 1.00 31.94 96 SER A CA 1
ATOM 733 C C . SER A 1 96 ? 21.492 -1.425 10.051 1.00 31.94 96 SER A C 1
ATOM 735 O O . SER A 1 96 ? 22.078 -0.502 10.618 1.00 31.94 96 SER A O 1
ATOM 737 N N . PHE A 1 97 ? 20.176 -1.456 9.856 1.00 39.25 97 PHE A N 1
ATOM 738 C CA . PHE A 1 97 ? 19.238 -0.388 10.192 1.00 39.25 97 PHE A CA 1
ATOM 739 C C . PHE A 1 97 ? 19.091 -0.267 11.721 1.00 39.25 97 PHE A C 1
ATOM 741 O O . PHE A 1 97 ? 18.139 -0.763 12.316 1.00 39.25 97 PHE A O 1
ATOM 748 N N . ASN A 1 98 ? 20.072 0.346 12.385 1.00 31.41 98 ASN A N 1
ATOM 749 C CA . ASN A 1 98 ? 19.973 0.720 13.793 1.00 31.41 98 ASN A CA 1
ATOM 750 C C . ASN A 1 98 ? 19.473 2.165 13.841 1.00 31.41 98 ASN A C 1
ATOM 752 O O . ASN A 1 98 ? 20.212 3.068 13.459 1.00 31.41 98 ASN A O 1
ATOM 756 N N . GLY A 1 99 ? 18.212 2.347 14.255 1.00 37.22 99 GLY A N 1
ATOM 757 C CA . GLY A 1 99 ? 17.415 3.584 14.213 1.00 37.22 99 GLY A CA 1
ATOM 758 C C . GLY A 1 99 ? 18.000 4.790 14.950 1.00 37.22 99 GLY A C 1
ATOM 759 O O . GLY A 1 99 ? 17.466 5.233 15.963 1.00 37.22 99 GLY A O 1
ATOM 760 N N . HIS A 1 100 ? 19.120 5.318 14.469 1.00 36.72 100 HIS A N 1
ATOM 761 C CA . HIS A 1 100 ? 19.707 6.579 14.897 1.00 36.72 100 HIS A CA 1
ATOM 762 C C . HIS A 1 100 ? 19.796 7.482 13.666 1.00 36.72 100 HIS A C 1
ATOM 764 O O . HIS A 1 100 ? 20.635 7.296 12.787 1.00 36.72 100 HIS A O 1
ATOM 770 N N . THR A 1 101 ? 18.881 8.446 13.583 1.00 47.88 101 THR A N 1
ATOM 771 C CA . THR A 1 101 ? 18.819 9.431 12.503 1.00 47.88 101 THR A CA 1
ATOM 772 C C . THR A 1 101 ? 20.001 10.388 12.566 1.00 47.88 101 THR A C 1
ATOM 774 O O . THR A 1 101 ? 20.189 11.103 13.553 1.00 47.88 101 THR A O 1
ATOM 777 N N . ASN A 1 102 ? 20.770 10.472 11.484 1.00 50.38 102 ASN A N 1
ATOM 778 C CA . ASN A 1 102 ? 21.834 11.462 11.348 1.00 50.38 102 ASN A CA 1
ATOM 779 C C . ASN A 1 102 ? 21.219 12.826 10.987 1.00 50.38 102 ASN A C 1
ATOM 781 O O . ASN A 1 102 ? 20.450 12.911 10.037 1.00 50.38 102 ASN A O 1
ATOM 785 N N . ALA A 1 103 ? 21.605 13.921 11.651 1.00 49.50 103 ALA A N 1
ATOM 786 C CA . ALA A 1 103 ? 21.114 15.285 11.363 1.00 49.50 103 ALA A CA 1
ATOM 787 C C . ALA A 1 103 ? 21.283 15.737 9.885 1.00 49.50 103 ALA A C 1
ATOM 789 O O . ALA A 1 103 ? 20.627 16.673 9.419 1.00 49.50 103 ALA A O 1
ATOM 790 N N . ALA A 1 104 ? 22.145 15.053 9.123 1.00 51.53 104 ALA A N 1
ATOM 791 C CA . ALA A 1 104 ? 22.305 15.215 7.679 1.00 51.53 104 ALA A CA 1
ATOM 792 C C . ALA A 1 104 ? 21.087 14.726 6.864 1.00 51.53 104 ALA A C 1
ATOM 794 O O . ALA A 1 104 ? 20.723 15.384 5.889 1.00 51.53 104 ALA A O 1
ATOM 795 N N . ALA A 1 105 ? 20.425 13.641 7.291 1.00 52.09 105 ALA A N 1
ATOM 796 C CA . ALA A 1 105 ? 19.194 13.101 6.700 1.00 52.09 105 ALA A CA 1
ATOM 797 C C . ALA A 1 105 ? 18.063 14.136 6.740 1.00 52.09 105 ALA A C 1
ATOM 799 O O . ALA A 1 105 ? 17.450 14.469 5.722 1.00 52.09 105 ALA A O 1
ATOM 800 N N . SER A 1 106 ? 17.874 14.732 7.920 1.00 51.72 106 SER A N 1
ATOM 801 C CA . SER A 1 106 ? 16.924 15.814 8.160 1.00 51.72 106 SER A CA 1
ATOM 802 C C . SER A 1 106 ? 17.258 17.019 7.287 1.00 51.72 106 SER A C 1
ATOM 804 O O . SER A 1 106 ? 16.395 17.529 6.587 1.00 51.72 106 SER A O 1
ATOM 806 N N . SER A 1 107 ? 18.523 17.453 7.238 1.00 51.97 107 SER A N 1
ATOM 807 C CA . SER A 1 107 ? 18.919 18.609 6.425 1.00 51.97 107 SER A CA 1
ATOM 808 C C . SER A 1 107 ? 18.750 18.384 4.915 1.00 51.97 107 SER A C 1
ATOM 810 O O . SER A 1 107 ? 18.465 19.352 4.214 1.00 51.97 107 SER A O 1
ATOM 812 N N . ALA A 1 108 ? 18.918 17.164 4.395 1.00 55.50 108 ALA A N 1
ATOM 813 C CA . ALA A 1 108 ? 18.746 16.854 2.971 1.00 55.50 108 ALA A CA 1
ATOM 814 C C . ALA A 1 108 ? 17.266 16.858 2.553 1.00 55.50 108 ALA A C 1
ATOM 816 O O . ALA A 1 108 ? 16.914 17.461 1.537 1.00 55.50 108 ALA A O 1
ATOM 817 N N . LEU A 1 109 ? 16.396 16.268 3.381 1.00 56.16 109 LEU A N 1
ATOM 818 C CA . LEU A 1 109 ? 14.943 16.328 3.204 1.00 56.16 109 LEU A CA 1
ATOM 819 C C . LEU A 1 109 ? 14.406 17.761 3.407 1.00 56.16 109 LEU A C 1
ATOM 821 O O . LEU A 1 109 ? 13.413 18.150 2.792 1.00 56.16 109 LEU A O 1
ATOM 825 N N . ILE A 1 110 ? 15.063 18.552 4.271 1.00 52.62 110 ILE A N 1
ATOM 826 C CA . ILE A 1 110 ? 14.602 19.886 4.674 1.00 52.62 110 ILE A CA 1
ATOM 827 C C . ILE A 1 110 ? 15.085 21.019 3.754 1.00 52.62 110 ILE A C 1
ATOM 829 O O . ILE A 1 110 ? 14.296 21.921 3.474 1.00 52.62 110 ILE A O 1
ATOM 833 N N . LYS A 1 111 ? 16.342 20.996 3.282 1.00 49.91 111 LYS A N 1
ATOM 834 C CA . LYS A 1 111 ? 16.975 22.105 2.530 1.00 49.91 111 LYS A CA 1
ATOM 835 C C . LYS A 1 111 ? 16.982 21.941 1.006 1.00 49.91 111 LYS A C 1
ATOM 837 O O . LYS A 1 111 ? 17.379 22.867 0.305 1.00 49.91 111 LYS A O 1
ATOM 842 N N . GLY A 1 112 ? 16.622 20.778 0.470 1.00 46.91 112 GLY A N 1
ATOM 843 C CA . GLY A 1 112 ? 16.848 20.485 -0.944 1.00 46.91 112 GLY A CA 1
ATOM 844 C C . GLY A 1 112 ? 15.862 21.181 -1.886 1.00 46.91 112 GLY A C 1
ATOM 845 O O . GLY A 1 112 ? 14.682 20.843 -1.892 1.00 46.91 112 GLY A O 1
ATOM 846 N N . GLY A 1 113 ? 16.366 21.994 -2.822 1.00 49.72 113 GLY A N 1
ATOM 847 C CA . GLY A 1 113 ? 15.685 22.340 -4.088 1.00 49.72 113 GLY A CA 1
ATOM 848 C C . GLY A 1 113 ? 15.450 21.133 -5.020 1.00 49.72 113 GLY A C 1
ATOM 849 O O . GLY A 1 113 ? 15.307 21.295 -6.224 1.00 49.72 113 GLY A O 1
ATOM 850 N N . ALA A 1 114 ? 15.449 19.919 -4.458 1.00 57.41 114 ALA A N 1
ATOM 851 C CA . ALA A 1 114 ? 15.342 18.626 -5.114 1.00 57.41 114 ALA A CA 1
ATOM 852 C C . ALA A 1 114 ? 14.056 17.864 -4.723 1.00 57.41 114 ALA A C 1
ATOM 854 O O . ALA A 1 114 ? 13.929 16.684 -5.042 1.00 57.41 114 ALA A O 1
ATOM 855 N N . LEU A 1 115 ? 13.102 18.515 -4.037 1.00 63.38 115 LEU A N 1
ATOM 856 C CA . LEU A 1 115 ? 11.832 17.895 -3.625 1.00 63.38 115 LEU A CA 1
ATOM 857 C C . LEU A 1 115 ? 11.054 17.300 -4.808 1.00 63.38 115 LEU A C 1
ATOM 859 O O . LEU A 1 115 ? 10.446 16.240 -4.684 1.00 63.38 115 LEU A O 1
ATOM 863 N N . GLU A 1 116 ? 11.132 17.963 -5.961 1.00 65.94 116 GLU A N 1
ATOM 864 C CA . GLU A 1 116 ? 10.510 17.517 -7.204 1.00 65.94 116 GLU A CA 1
ATOM 865 C C . GLU A 1 116 ? 11.038 16.146 -7.662 1.00 65.94 116 GLU A C 1
ATOM 867 O O . GLU A 1 116 ? 10.253 15.305 -8.089 1.00 65.94 116 GLU A O 1
ATOM 872 N N . TYR A 1 117 ? 12.335 15.857 -7.498 1.00 70.62 117 TYR A N 1
ATOM 873 C CA . TYR A 1 117 ? 12.910 14.575 -7.930 1.00 70.62 117 TYR A CA 1
ATOM 874 C C . TYR A 1 117 ? 12.377 13.390 -7.132 1.00 70.62 117 TYR A C 1
ATOM 876 O O . TYR A 1 117 ? 12.013 12.369 -7.714 1.00 70.62 117 TYR A O 1
ATOM 884 N N . TYR A 1 118 ? 12.267 13.536 -5.809 1.00 76.31 118 TYR A N 1
ATOM 885 C CA . TYR A 1 118 ? 11.706 12.490 -4.950 1.00 76.31 118 TYR A CA 1
ATOM 886 C C . TYR A 1 118 ? 10.275 12.133 -5.356 1.00 76.31 118 TYR A C 1
ATOM 888 O O . TYR A 1 118 ? 9.883 10.967 -5.325 1.00 76.31 118 TYR A O 1
ATOM 896 N N . TRP A 1 119 ? 9.498 13.129 -5.780 1.00 76.94 119 TRP A N 1
ATOM 897 C CA . TRP A 1 119 ? 8.143 12.922 -6.266 1.00 76.94 119 TRP A CA 1
ATOM 898 C C . TRP A 1 119 ? 8.096 12.122 -7.565 1.00 76.94 119 TRP A C 1
ATOM 900 O O . TRP A 1 119 ? 7.292 11.197 -7.646 1.00 76.94 119 TRP A O 1
ATOM 910 N N . TYR A 1 120 ? 8.963 12.410 -8.543 1.00 76.94 120 TYR A N 1
ATOM 911 C CA . TYR A 1 120 ? 8.971 11.660 -9.810 1.00 76.94 120 TYR A CA 1
ATOM 912 C C . TYR A 1 120 ? 9.312 10.201 -9.610 1.00 76.94 120 TYR A C 1
ATOM 914 O O . TYR A 1 120 ? 8.657 9.329 -10.174 1.00 76.94 120 TYR A O 1
ATOM 922 N N . VAL A 1 121 ? 10.319 9.931 -8.787 1.00 84.31 121 VAL A N 1
ATOM 923 C CA . VAL A 1 121 ? 10.726 8.561 -8.492 1.00 84.31 121 VAL A CA 1
ATOM 924 C C . VAL A 1 121 ? 9.569 7.808 -7.827 1.00 84.31 121 VAL A C 1
ATOM 926 O O . VAL A 1 121 ? 9.289 6.668 -8.192 1.00 84.31 121 VAL A O 1
ATOM 929 N N . LEU A 1 122 ? 8.830 8.452 -6.918 1.00 87.00 122 LEU A N 1
ATOM 930 C CA . LEU A 1 122 ? 7.626 7.865 -6.326 1.00 87.00 122 LEU A CA 1
ATOM 931 C C . LEU A 1 122 ? 6.487 7.684 -7.343 1.00 87.00 122 LEU A C 1
ATOM 933 O O . LEU A 1 122 ? 5.793 6.673 -7.290 1.00 87.00 122 LEU A O 1
ATOM 937 N N . ASP A 1 123 ? 6.316 8.587 -8.309 1.00 85.00 123 ASP A N 1
ATOM 938 C CA . ASP A 1 123 ? 5.325 8.426 -9.381 1.00 85.00 123 ASP A CA 1
ATOM 939 C C . ASP A 1 123 ? 5.673 7.244 -10.312 1.00 85.00 123 ASP A C 1
ATOM 941 O O . ASP A 1 123 ? 4.778 6.512 -10.746 1.00 85.00 123 ASP A O 1
ATOM 945 N N . VAL A 1 124 ? 6.966 6.984 -10.555 1.00 88.31 124 VAL A N 1
ATOM 946 C CA . VAL A 1 124 ? 7.442 5.752 -11.214 1.00 88.31 124 VAL A CA 1
ATOM 947 C C . VAL A 1 124 ? 7.119 4.531 -10.353 1.00 88.31 124 VAL A C 1
ATOM 949 O O . VAL A 1 124 ? 6.521 3.571 -10.851 1.00 88.31 124 VAL A O 1
ATOM 952 N N . MET A 1 125 ? 7.437 4.569 -9.054 1.00 90.88 125 MET A N 1
ATOM 953 C CA . MET A 1 125 ? 7.153 3.459 -8.137 1.00 90.88 125 MET A CA 1
ATOM 954 C C . MET A 1 125 ? 5.663 3.139 -8.039 1.00 90.88 125 MET A C 1
ATOM 956 O O . MET A 1 125 ? 5.301 1.965 -8.034 1.00 90.88 125 MET A O 1
ATOM 960 N N . LYS A 1 126 ? 4.784 4.146 -8.054 1.00 89.69 126 LYS A N 1
ATOM 961 C CA . LYS A 1 126 ? 3.323 3.965 -8.020 1.00 89.69 126 LYS A CA 1
ATOM 962 C C . LYS A 1 126 ? 2.816 3.033 -9.124 1.00 89.69 126 LYS A C 1
ATOM 964 O O . LYS A 1 126 ? 1.788 2.370 -8.963 1.00 89.69 126 LYS A O 1
ATOM 969 N N . ILE A 1 127 ? 3.491 3.009 -10.271 1.00 89.69 127 ILE A N 1
ATOM 970 C CA . ILE A 1 127 ? 3.151 2.137 -11.399 1.00 89.69 127 ILE A CA 1
ATOM 971 C C . ILE A 1 127 ? 3.945 0.832 -11.330 1.00 89.69 127 ILE A C 1
ATOM 973 O O . ILE A 1 127 ? 3.380 -0.237 -11.560 1.00 89.69 127 ILE A O 1
ATOM 977 N N . CYS A 1 128 ? 5.235 0.911 -11.006 1.00 91.44 128 CYS A N 1
ATOM 978 C CA . CYS A 1 128 ? 6.155 -0.211 -11.147 1.00 91.44 128 CYS A CA 1
ATOM 979 C C . CYS A 1 128 ? 6.112 -1.197 -9.975 1.00 91.44 128 CYS A C 1
ATOM 981 O O . CYS A 1 128 ? 6.323 -2.380 -10.204 1.00 91.44 128 CYS A O 1
ATOM 983 N N . VAL A 1 129 ? 5.791 -0.770 -8.748 1.00 91.50 129 VAL A N 1
ATOM 984 C CA . VAL A 1 129 ? 5.916 -1.604 -7.532 1.00 91.50 129 VAL A CA 1
ATOM 985 C C . VAL A 1 129 ? 5.139 -2.927 -7.614 1.00 91.50 129 VAL A C 1
ATOM 987 O O . VAL A 1 129 ? 5.626 -3.972 -7.188 1.00 91.50 129 VAL A O 1
ATOM 990 N N . VAL A 1 130 ? 3.957 -2.920 -8.238 1.00 92.12 130 VAL A N 1
ATOM 991 C CA . VAL A 1 130 ? 3.131 -4.127 -8.441 1.00 92.12 130 VAL A CA 1
ATOM 992 C C . VAL A 1 130 ? 3.626 -5.008 -9.596 1.00 92.12 130 VAL A C 1
ATOM 994 O O . VAL A 1 130 ? 3.202 -6.155 -9.739 1.00 92.12 130 VAL A O 1
ATOM 997 N N . LEU A 1 131 ? 4.505 -4.474 -10.446 1.00 92.19 131 LEU A N 1
ATOM 998 C CA . LEU A 1 131 ? 5.120 -5.161 -11.581 1.00 92.19 131 LEU A CA 1
ATOM 999 C C . LEU A 1 131 ? 6.438 -5.845 -11.214 1.00 92.19 131 LEU A C 1
ATOM 1001 O O . LEU A 1 131 ? 6.811 -6.791 -11.903 1.00 92.19 131 LEU A O 1
ATOM 1005 N N . LEU A 1 132 ? 7.092 -5.402 -10.137 1.00 91.88 132 LEU A N 1
ATOM 1006 C CA . LEU A 1 132 ? 8.371 -5.938 -9.687 1.00 91.88 132 LEU A CA 1
ATOM 1007 C C . LEU A 1 132 ? 8.256 -7.401 -9.211 1.00 91.88 132 LEU A C 1
ATOM 1009 O O . LEU A 1 132 ? 7.271 -7.761 -8.549 1.00 91.88 132 LEU A O 1
ATOM 1013 N N . PRO A 1 133 ? 9.288 -8.227 -9.472 1.00 91.50 133 PRO A N 1
ATOM 1014 C CA . PRO A 1 133 ? 9.487 -9.506 -8.801 1.00 91.50 133 PRO A CA 1
ATOM 1015 C C . PRO A 1 133 ? 9.561 -9.355 -7.276 1.00 91.50 133 PRO A C 1
ATOM 1017 O O . PRO A 1 133 ? 9.854 -8.280 -6.748 1.00 91.50 133 PRO A O 1
ATOM 1020 N N . THR A 1 134 ? 9.319 -10.454 -6.562 1.00 91.50 134 THR A N 1
ATOM 1021 C CA . THR A 1 134 ? 9.185 -10.489 -5.097 1.00 91.50 134 THR A CA 1
ATOM 1022 C C . THR A 1 134 ? 10.348 -9.833 -4.356 1.00 91.50 134 THR A C 1
ATOM 1024 O O . THR A 1 134 ? 10.119 -8.974 -3.511 1.00 91.50 134 THR A O 1
ATOM 1027 N N . ASN A 1 135 ? 11.592 -10.177 -4.685 1.00 91.25 135 ASN A N 1
ATOM 1028 C CA . ASN A 1 135 ? 12.781 -9.638 -4.018 1.00 91.25 135 ASN A CA 1
ATOM 1029 C C . ASN A 1 135 ? 12.857 -8.101 -4.106 1.00 91.25 135 ASN A C 1
ATOM 1031 O O . ASN A 1 135 ? 13.022 -7.436 -3.085 1.00 91.25 135 ASN A O 1
ATOM 1035 N N . PHE A 1 136 ? 12.660 -7.535 -5.299 1.00 92.06 136 PHE A N 1
ATOM 1036 C CA . PHE A 1 136 ? 12.704 -6.086 -5.518 1.00 92.06 136 PHE A CA 1
ATOM 1037 C C . PHE A 1 136 ? 11.505 -5.376 -4.886 1.00 92.06 136 PHE A C 1
ATOM 1039 O O . PHE A 1 136 ? 11.655 -4.336 -4.249 1.00 92.06 136 PHE A O 1
ATOM 1046 N N . LYS A 1 137 ? 10.311 -5.971 -4.985 1.00 92.56 137 LYS A N 1
ATOM 1047 C CA . LYS A 1 137 ? 9.099 -5.449 -4.343 1.00 92.56 137 LYS A CA 1
ATOM 1048 C C . LYS A 1 137 ? 9.278 -5.326 -2.828 1.00 92.56 137 LYS A C 1
ATOM 1050 O O . LYS A 1 137 ? 8.951 -4.289 -2.259 1.00 92.56 137 LYS A O 1
ATOM 1055 N N . LEU A 1 138 ? 9.821 -6.357 -2.178 1.00 93.88 138 LEU A N 1
ATOM 1056 C CA . LEU A 1 138 ? 10.069 -6.341 -0.736 1.00 93.88 138 LEU A CA 1
ATOM 1057 C C . LEU A 1 138 ? 11.134 -5.316 -0.341 1.00 93.88 138 LEU A C 1
ATOM 1059 O O . LEU A 1 138 ? 10.962 -4.642 0.672 1.00 93.88 138 LEU A O 1
ATOM 1063 N N . ALA A 1 139 ? 12.195 -5.156 -1.134 1.00 92.62 139 ALA A N 1
ATOM 1064 C CA . ALA A 1 139 ? 13.192 -4.111 -0.905 1.00 92.62 139 ALA A CA 1
ATOM 1065 C C . ALA A 1 139 ? 12.548 -2.711 -0.923 1.00 92.62 139 ALA A C 1
ATOM 1067 O O . ALA A 1 139 ? 12.671 -1.964 0.046 1.00 92.62 139 ALA A O 1
ATOM 1068 N N . VAL A 1 140 ? 11.759 -2.400 -1.959 1.00 92.44 140 VAL A N 1
ATOM 1069 C CA . VAL A 1 140 ? 11.040 -1.117 -2.083 1.00 92.44 140 VAL A CA 1
ATOM 1070 C C . VAL A 1 140 ? 10.085 -0.876 -0.909 1.00 92.44 140 VAL A C 1
ATOM 1072 O O . VAL A 1 140 ? 10.065 0.221 -0.353 1.00 92.44 140 VAL A O 1
ATOM 1075 N N . LEU A 1 141 ? 9.331 -1.890 -0.473 1.00 94.25 141 LEU A N 1
ATOM 1076 C CA . LEU A 1 141 ? 8.434 -1.760 0.682 1.00 94.25 141 LEU A CA 1
ATOM 1077 C C . LEU A 1 141 ? 9.187 -1.521 2.000 1.00 94.25 141 LEU A C 1
ATOM 1079 O O . LEU A 1 141 ? 8.721 -0.744 2.834 1.00 94.25 141 LEU A O 1
ATOM 1083 N N . ASN A 1 142 ? 10.357 -2.134 2.188 1.00 93.56 142 ASN A N 1
ATOM 1084 C CA . ASN A 1 142 ? 11.208 -1.849 3.345 1.00 93.56 142 ASN A CA 1
ATOM 1085 C C . ASN A 1 142 ? 11.748 -0.415 3.313 1.00 93.56 142 ASN A C 1
ATOM 1087 O O . ASN A 1 142 ? 11.787 0.244 4.350 1.00 93.56 142 ASN A O 1
ATOM 1091 N N . TYR A 1 143 ? 12.085 0.111 2.134 1.00 91.69 143 TYR A N 1
ATOM 1092 C CA . TYR A 1 143 ? 12.431 1.523 2.026 1.00 91.69 143 TYR A CA 1
ATOM 1093 C C . TYR A 1 143 ? 11.246 2.440 2.326 1.00 91.69 143 TYR A C 1
ATOM 1095 O O . TYR A 1 143 ? 11.426 3.441 3.011 1.00 91.69 143 TYR A O 1
ATOM 1103 N N . PHE A 1 144 ? 10.029 2.112 1.877 1.00 92.62 144 PHE A N 1
ATOM 1104 C CA . PHE A 1 144 ? 8.839 2.886 2.255 1.00 92.62 144 PHE A CA 1
ATOM 1105 C C . PHE A 1 144 ? 8.676 2.933 3.773 1.00 92.62 144 PHE A C 1
ATOM 1107 O O . PHE A 1 144 ? 8.423 4.004 4.318 1.00 92.62 144 PHE A O 1
ATOM 1114 N N . LYS A 1 145 ? 8.884 1.799 4.454 1.00 93.06 145 LYS A N 1
ATOM 1115 C CA . LYS A 1 145 ? 8.833 1.710 5.917 1.00 93.06 145 LYS A CA 1
ATOM 1116 C C . LYS A 1 145 ? 9.842 2.662 6.562 1.00 93.06 145 LYS A C 1
ATOM 1118 O O . LYS A 1 145 ? 9.443 3.512 7.351 1.00 93.06 145 LYS A O 1
ATOM 1123 N N . ALA A 1 146 ? 11.102 2.584 6.141 1.00 90.50 146 ALA A N 1
ATOM 1124 C CA . ALA A 1 146 ? 12.175 3.464 6.598 1.00 90.50 146 ALA A CA 1
ATOM 1125 C C . ALA A 1 146 ? 11.862 4.958 6.383 1.00 90.50 146 ALA A C 1
ATOM 1127 O O . ALA A 1 146 ? 12.124 5.786 7.253 1.00 90.50 146 ALA A O 1
ATOM 1128 N N . ILE A 1 147 ? 11.278 5.318 5.234 1.00 87.75 147 ILE A N 1
ATOM 1129 C CA . ILE A 1 147 ? 10.922 6.710 4.929 1.00 87.75 147 ILE A CA 1
ATOM 1130 C C . ILE A 1 147 ? 9.764 7.187 5.814 1.00 87.75 147 ILE A C 1
ATOM 1132 O O . ILE A 1 147 ? 9.812 8.305 6.319 1.00 87.75 147 ILE A O 1
ATOM 1136 N N . PHE A 1 148 ? 8.736 6.361 6.031 1.00 87.62 148 PHE A N 1
ATOM 1137 C CA . PHE A 1 148 ? 7.640 6.702 6.941 1.00 87.62 148 PHE A CA 1
ATOM 1138 C C . PHE A 1 148 ? 8.123 6.874 8.386 1.00 87.62 148 PHE A C 1
ATOM 1140 O O . PHE A 1 148 ? 7.726 7.835 9.041 1.00 87.62 148 PHE A O 1
ATOM 1147 N N . GLU A 1 149 ? 8.993 5.985 8.873 1.00 88.94 149 GLU A N 1
ATOM 1148 C CA . GLU A 1 149 ? 9.614 6.098 10.201 1.00 88.94 149 GLU A CA 1
ATOM 1149 C C . GLU A 1 149 ? 10.384 7.418 10.334 1.00 88.94 149 GLU A C 1
ATOM 1151 O O . GLU A 1 149 ? 10.128 8.179 11.265 1.00 88.94 149 GLU A O 1
ATOM 1156 N N . LEU A 1 150 ? 11.212 7.758 9.339 1.00 84.19 150 LEU A N 1
ATOM 1157 C CA . LEU A 1 150 ? 11.929 9.032 9.303 1.00 84.19 150 LEU A CA 1
ATOM 1158 C C . LEU A 1 150 ? 10.973 10.238 9.326 1.00 84.19 150 LEU A C 1
ATOM 1160 O O . LEU A 1 150 ? 11.202 11.195 10.061 1.00 84.19 150 LEU A O 1
ATOM 1164 N N . ILE A 1 151 ? 9.893 10.216 8.537 1.00 80.69 151 ILE A N 1
ATOM 1165 C CA . ILE A 1 151 ? 8.898 11.304 8.519 1.00 80.69 151 ILE A CA 1
ATOM 1166 C C . ILE A 1 151 ? 8.260 11.478 9.907 1.00 80.69 151 ILE A C 1
ATOM 1168 O O . ILE A 1 151 ? 8.086 12.610 10.361 1.00 80.69 151 ILE A O 1
ATOM 1172 N N . LEU A 1 152 ? 7.942 10.375 10.592 1.00 81.69 152 LEU A N 1
ATOM 1173 C CA . LEU A 1 152 ? 7.367 10.401 11.938 1.00 81.69 152 LEU A CA 1
ATOM 1174 C C . LEU A 1 152 ? 8.349 10.915 12.996 1.00 81.69 152 LEU A C 1
ATOM 1176 O O . LEU A 1 152 ? 7.924 11.628 13.904 1.00 81.69 152 LEU A O 1
ATOM 1180 N N . GLU A 1 153 ? 9.625 10.539 12.910 1.00 81.44 153 GLU A N 1
ATOM 1181 C CA . GLU A 1 153 ? 10.676 10.944 13.854 1.00 81.44 153 GLU A CA 1
ATOM 1182 C C . GLU A 1 153 ? 11.034 12.421 13.737 1.00 81.44 153 GLU A C 1
ATOM 1184 O O . GLU A 1 153 ? 11.274 13.083 14.743 1.00 81.44 153 GLU A O 1
ATOM 1189 N N . LEU A 1 154 ? 11.049 12.957 12.516 1.00 73.38 154 LEU A N 1
ATOM 1190 C CA . LEU A 1 154 ? 11.375 14.362 12.296 1.00 73.38 154 LEU A CA 1
ATOM 1191 C C . LEU A 1 154 ? 10.248 15.313 12.712 1.00 73.38 154 LEU A C 1
ATOM 1193 O O . LEU A 1 154 ? 10.458 16.524 12.652 1.00 73.38 154 LEU A O 1
ATOM 1197 N N . GLU A 1 155 ? 9.056 14.784 13.031 1.00 66.19 155 GLU A N 1
ATOM 1198 C CA . GLU A 1 155 ? 7.799 15.542 13.164 1.00 66.19 155 GLU A CA 1
ATOM 1199 C C . GLU A 1 155 ? 7.618 16.558 12.018 1.00 66.19 155 GLU A C 1
ATOM 1201 O O . GLU A 1 155 ? 6.968 17.596 12.141 1.00 66.19 155 GLU A O 1
ATOM 1206 N N . ALA A 1 156 ? 8.249 16.272 10.876 1.00 60.56 156 ALA A N 1
ATOM 1207 C CA . ALA A 1 156 ? 8.408 17.216 9.797 1.00 60.56 156 ALA A CA 1
ATOM 1208 C C . ALA A 1 156 ? 7.238 17.037 8.848 1.00 60.56 156 ALA A C 1
ATOM 1210 O O . ALA A 1 156 ? 7.099 16.008 8.184 1.00 60.56 156 ALA A O 1
ATOM 1211 N N . HIS A 1 157 ? 6.421 18.077 8.747 1.00 59.31 157 HIS A N 1
ATOM 1212 C CA . HIS A 1 157 ? 5.305 18.105 7.820 1.00 59.31 157 HIS A CA 1
ATOM 1213 C C . HIS A 1 157 ? 5.813 18.066 6.371 1.00 59.31 157 HIS A C 1
ATOM 1215 O O . HIS A 1 157 ? 6.270 19.075 5.826 1.00 59.31 157 HIS A O 1
ATOM 1221 N N . ARG A 1 158 ? 5.778 16.884 5.738 1.00 66.50 158 ARG A N 1
ATOM 1222 C CA . ARG A 1 158 ? 6.138 16.679 4.316 1.00 66.50 158 ARG A CA 1
ATOM 1223 C C . ARG A 1 158 ? 5.034 15.973 3.509 1.00 66.50 158 ARG A C 1
ATOM 1225 O O . ARG A 1 158 ? 5.292 14.958 2.856 1.00 66.50 158 ARG A O 1
ATOM 1232 N N . PRO A 1 159 ? 3.825 16.552 3.467 1.00 63.81 159 PRO A N 1
ATOM 1233 C CA . PRO A 1 159 ? 2.639 15.950 2.851 1.00 63.81 159 PRO A CA 1
ATOM 1234 C C . PRO A 1 159 ? 2.828 15.445 1.416 1.00 63.81 159 PRO A C 1
ATOM 1236 O O . PRO A 1 159 ? 2.404 14.331 1.125 1.00 63.81 159 PRO A O 1
ATOM 1239 N N . PRO A 1 160 ? 3.545 16.146 0.515 1.00 72.75 160 PRO A N 1
ATOM 1240 C CA . PRO A 1 160 ? 3.680 15.674 -0.861 1.00 72.75 160 PRO A CA 1
ATOM 1241 C C . PRO A 1 160 ? 4.434 14.346 -1.026 1.00 72.75 160 PRO A C 1
ATOM 1243 O O . PRO A 1 160 ? 4.259 13.674 -2.046 1.00 72.75 160 PRO A O 1
ATOM 1246 N N . ILE A 1 161 ? 5.303 13.994 -0.068 1.00 79.56 161 ILE A N 1
ATOM 1247 C CA . ILE A 1 161 ? 6.045 12.725 -0.050 1.00 79.56 161 ILE A CA 1
ATOM 1248 C C . ILE A 1 161 ? 5.168 11.644 0.582 1.00 79.56 161 ILE A C 1
ATOM 1250 O O . ILE A 1 161 ? 4.963 10.602 -0.041 1.00 79.56 161 ILE A O 1
ATOM 1254 N N . THR A 1 162 ? 4.589 11.924 1.755 1.00 81.12 162 THR A N 1
ATOM 1255 C CA . THR A 1 162 ? 3.658 11.028 2.461 1.00 81.12 162 THR A CA 1
ATOM 1256 C C . THR A 1 162 ? 2.512 10.593 1.547 1.00 81.12 162 THR A C 1
ATOM 1258 O O . THR A 1 162 ? 2.309 9.401 1.343 1.00 81.12 162 THR A O 1
ATOM 1261 N N . ARG A 1 163 ? 1.860 11.538 0.861 1.00 81.62 163 ARG A N 1
ATOM 1262 C CA . ARG A 1 163 ? 0.769 11.272 -0.088 1.00 81.62 163 ARG A CA 1
ATOM 1263 C C . ARG A 1 163 ? 1.155 10.328 -1.218 1.00 81.62 163 ARG A C 1
ATOM 1265 O O . ARG A 1 163 ? 0.372 9.476 -1.642 1.00 81.62 163 ARG A O 1
ATOM 1272 N N . ARG A 1 164 ? 2.355 10.504 -1.775 1.00 85.50 164 ARG A N 1
ATOM 1273 C CA . ARG A 1 164 ? 2.835 9.669 -2.882 1.00 85.50 164 ARG A CA 1
ATOM 1274 C C . ARG A 1 164 ? 3.210 8.276 -2.403 1.00 85.50 164 ARG A C 1
ATOM 1276 O O . ARG A 1 164 ? 2.899 7.316 -3.103 1.00 85.50 164 ARG A O 1
ATOM 1283 N N . LEU A 1 165 ? 3.806 8.158 -1.219 1.00 89.38 165 LEU A N 1
ATOM 1284 C CA . LEU A 1 165 ? 4.044 6.867 -0.576 1.00 89.38 165 LEU A CA 1
ATOM 1285 C C . LEU A 1 165 ? 2.727 6.138 -0.302 1.00 89.38 165 LEU A C 1
ATOM 1287 O O . LEU A 1 165 ? 2.595 4.978 -0.681 1.00 89.38 165 LEU A O 1
ATOM 1291 N N . GLU A 1 166 ? 1.731 6.830 0.255 1.00 89.94 166 GLU A N 1
ATOM 1292 C CA . GLU A 1 166 ? 0.385 6.287 0.463 1.00 89.94 166 GLU A CA 1
ATOM 1293 C C . GLU A 1 166 ? -0.254 5.850 -0.857 1.00 89.94 166 GLU A C 1
ATOM 1295 O O . GLU A 1 166 ? -0.759 4.739 -0.948 1.00 89.94 166 GLU A O 1
ATOM 1300 N N . SER A 1 167 ? -0.137 6.649 -1.922 1.00 88.88 167 SER A N 1
ATOM 1301 C CA . SER A 1 167 ? -0.618 6.276 -3.263 1.00 88.88 167 SER A CA 1
ATOM 1302 C C . SER A 1 167 ? 0.087 5.037 -3.836 1.00 88.88 167 SER A C 1
ATOM 1304 O O . SER A 1 167 ? -0.525 4.249 -4.562 1.00 88.88 167 SER A O 1
ATOM 1306 N N . CYS A 1 168 ? 1.387 4.869 -3.568 1.00 91.69 168 CYS A N 1
ATOM 1307 C CA . CYS A 1 168 ? 2.125 3.665 -3.956 1.00 91.69 168 CYS A CA 1
ATOM 1308 C C . CYS A 1 168 ? 1.647 2.455 -3.151 1.00 91.69 168 CYS A C 1
ATOM 1310 O O . CYS A 1 168 ? 1.456 1.378 -3.712 1.00 91.69 168 CYS A O 1
ATOM 1312 N N . LEU A 1 169 ? 1.434 2.635 -1.848 1.00 94.06 169 LEU A N 1
ATOM 1313 C CA . LEU A 1 169 ? 0.968 1.578 -0.963 1.00 94.06 169 LEU A CA 1
ATOM 1314 C C . LEU A 1 169 ? -0.474 1.170 -1.285 1.00 94.06 169 LEU A C 1
ATOM 1316 O O . LEU A 1 169 ? -0.767 -0.019 -1.329 1.00 94.06 169 LEU A O 1
ATOM 1320 N N . GLU A 1 170 ? -1.347 2.123 -1.618 1.00 92.62 170 GLU A N 1
ATOM 1321 C CA . GLU A 1 170 ? -2.731 1.869 -2.034 1.00 92.62 170 GLU A CA 1
ATOM 1322 C C . GLU A 1 170 ? -2.742 0.964 -3.269 1.00 92.62 170 GLU A C 1
ATOM 1324 O O . GLU A 1 170 ? -3.470 -0.022 -3.319 1.00 92.62 170 GLU A O 1
ATOM 1329 N N . ARG A 1 171 ? -1.849 1.209 -4.238 1.00 91.12 171 ARG A N 1
ATOM 1330 C CA . ARG A 1 171 ? -1.669 0.338 -5.412 1.00 91.12 171 ARG A CA 1
ATOM 1331 C C . ARG A 1 171 ? -1.269 -1.087 -5.045 1.00 91.12 171 ARG A C 1
ATOM 1333 O O . ARG A 1 171 ? -1.769 -2.014 -5.684 1.00 91.12 171 ARG A O 1
ATOM 1340 N N . VAL A 1 172 ? -0.394 -1.257 -4.053 1.00 92.81 172 VAL A N 1
ATOM 1341 C CA . VAL A 1 172 ? 0.010 -2.573 -3.532 1.00 92.81 172 VAL A CA 1
ATOM 1342 C C . VAL A 1 172 ? -1.170 -3.263 -2.848 1.00 92.81 172 VAL A C 1
ATOM 1344 O O . VAL A 1 172 ? -1.414 -4.436 -3.112 1.00 92.81 172 VAL A O 1
ATOM 1347 N N . CYS A 1 173 ? -1.956 -2.538 -2.050 1.00 92.69 173 CYS A N 1
ATOM 1348 C CA . CYS A 1 173 ? -3.170 -3.061 -1.422 1.00 92.69 173 CYS A CA 1
ATOM 1349 C C . CYS A 1 173 ? -4.246 -3.437 -2.455 1.00 92.69 173 CYS A C 1
ATOM 1351 O O . CYS A 1 173 ? -4.909 -4.457 -2.319 1.00 92.69 173 CYS A O 1
ATOM 1353 N N . LEU A 1 174 ? -4.406 -2.672 -3.533 1.00 91.12 174 LEU A N 1
ATOM 1354 C CA . LEU A 1 174 ? -5.369 -2.992 -4.592 1.00 91.12 174 LEU A CA 1
ATOM 1355 C C . LEU A 1 174 ? -4.951 -4.194 -5.456 1.00 91.12 174 LEU A C 1
ATOM 1357 O O . LEU A 1 174 ? -5.790 -4.756 -6.155 1.00 91.12 174 LEU A O 1
ATOM 1361 N N . HIS A 1 175 ? -3.679 -4.603 -5.412 1.00 89.31 175 HIS A N 1
ATOM 1362 C CA . HIS A 1 175 ? -3.168 -5.775 -6.130 1.00 89.31 175 HIS A CA 1
ATOM 1363 C C . HIS A 1 175 ? -2.459 -6.725 -5.155 1.00 89.31 175 HIS A C 1
ATOM 1365 O O . HIS A 1 175 ? -1.226 -6.838 -5.203 1.00 89.31 175 HIS A O 1
ATOM 1371 N N . PRO A 1 176 ? -3.215 -7.409 -4.270 1.00 84.12 176 PRO A N 1
ATOM 1372 C CA . PRO A 1 176 ? -2.642 -8.316 -3.289 1.00 84.12 176 PRO A CA 1
ATOM 1373 C C . PRO A 1 176 ? -1.791 -9.378 -3.981 1.00 84.12 176 PRO A C 1
ATOM 1375 O O . PRO A 1 176 ? -2.200 -9.997 -4.963 1.00 84.12 176 PRO A O 1
ATOM 1378 N N . SER A 1 177 ? -0.590 -9.584 -3.460 1.00 84.44 177 SER A N 1
ATOM 1379 C CA . SER A 1 177 ? 0.355 -10.584 -3.945 1.00 84.44 177 SER A CA 1
ATOM 1380 C C . SER A 1 177 ? 0.730 -11.453 -2.748 1.00 84.44 177 SER A C 1
ATOM 1382 O O . SER A 1 177 ? 1.053 -10.899 -1.694 1.00 84.44 177 SER A O 1
ATOM 1384 N N . PRO A 1 178 ? 0.680 -12.793 -2.881 1.00 83.56 178 PRO A N 1
ATOM 1385 C CA . PRO A 1 178 ? 0.979 -13.710 -1.776 1.00 83.56 178 PRO A CA 1
ATOM 1386 C C . PRO A 1 178 ? 2.423 -13.562 -1.276 1.00 83.56 178 PRO A C 1
ATOM 1388 O O . PRO A 1 178 ? 2.758 -13.987 -0.177 1.00 83.56 178 PRO A O 1
ATOM 1391 N N . ASP A 1 179 ? 3.265 -12.929 -2.088 1.00 85.44 179 ASP A N 1
ATOM 1392 C CA . ASP A 1 179 ? 4.672 -12.669 -1.834 1.00 85.44 179 ASP A CA 1
ATOM 1393 C C . ASP A 1 179 ? 4.934 -11.558 -0.810 1.00 85.44 179 ASP A C 1
ATOM 1395 O O . ASP A 1 179 ? 6.059 -11.430 -0.331 1.00 85.44 179 ASP A O 1
ATOM 1399 N N . VAL A 1 180 ? 3.940 -10.717 -0.497 1.00 91.69 180 VAL A N 1
ATOM 1400 C CA . VAL A 1 180 ? 4.092 -9.626 0.474 1.00 91.69 180 VAL A CA 1
ATOM 1401 C C . VAL A 1 180 ? 3.735 -10.140 1.873 1.00 91.69 180 VAL A C 1
ATOM 1403 O O . VAL A 1 180 ? 2.574 -10.477 2.111 1.00 91.69 180 VAL A O 1
ATOM 1406 N N . PRO A 1 181 ? 4.683 -10.170 2.834 1.00 93.88 181 PRO A N 1
ATOM 1407 C CA . PRO A 1 181 ? 4.399 -10.612 4.190 1.00 93.88 181 PRO A CA 1
ATOM 1408 C C . PRO A 1 181 ? 3.306 -9.749 4.839 1.00 93.88 181 PRO A C 1
ATOM 1410 O O . PRO A 1 181 ? 3.466 -8.524 4.904 1.00 93.88 181 PRO A O 1
ATOM 1413 N N . PRO A 1 182 ? 2.248 -10.356 5.412 1.00 93.75 182 PRO A N 1
ATOM 1414 C CA . PRO A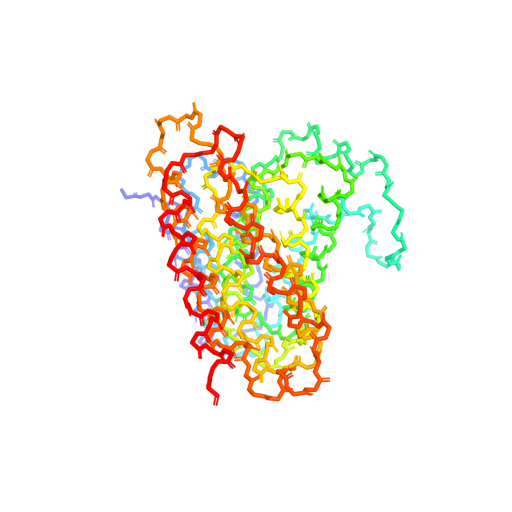 1 182 ? 1.186 -9.613 6.090 1.00 93.75 182 PRO A CA 1
ATOM 1415 C C . PRO A 1 182 ? 1.703 -8.702 7.211 1.00 93.75 182 PRO A C 1
ATOM 1417 O O . PRO A 1 182 ? 1.156 -7.626 7.428 1.00 93.75 182 PRO A O 1
ATOM 1420 N N . GLN A 1 183 ? 2.788 -9.100 7.887 1.00 94.75 183 GLN A N 1
ATOM 1421 C CA . GLN A 1 183 ? 3.429 -8.290 8.926 1.00 94.75 183 GLN A CA 1
ATOM 1422 C C . GLN A 1 183 ? 4.036 -6.996 8.371 1.00 94.75 183 GLN A C 1
ATOM 1424 O O . GLN A 1 183 ? 3.844 -5.940 8.963 1.00 94.75 183 GLN A O 1
ATOM 1429 N N . LEU A 1 184 ? 4.734 -7.059 7.233 1.00 95.19 184 LEU A N 1
ATOM 1430 C CA . LEU A 1 184 ? 5.348 -5.878 6.621 1.00 95.19 184 LEU A CA 1
ATOM 1431 C C . LEU A 1 184 ? 4.278 -4.885 6.156 1.00 95.19 184 LEU A C 1
ATOM 1433 O O . LEU A 1 184 ? 4.398 -3.686 6.398 1.00 95.19 184 LEU A O 1
ATOM 1437 N N . LEU A 1 185 ? 3.211 -5.389 5.528 1.00 95.88 185 LEU A N 1
ATOM 1438 C CA . LEU A 1 185 ? 2.091 -4.551 5.111 1.00 95.88 185 LEU A CA 1
ATOM 1439 C C . LEU A 1 185 ? 1.380 -3.924 6.319 1.00 95.88 185 LEU A C 1
ATOM 1441 O O . LEU A 1 185 ? 1.078 -2.734 6.300 1.00 95.88 185 LEU A O 1
ATOM 1445 N N . LEU A 1 186 ? 1.164 -4.692 7.392 1.00 96.06 186 LEU A N 1
ATOM 1446 C CA . LEU A 1 186 ? 0.564 -4.177 8.621 1.00 96.06 186 LEU A CA 1
ATOM 1447 C C . LEU A 1 186 ? 1.418 -3.090 9.275 1.00 96.06 186 LEU A C 1
ATOM 1449 O O . LEU A 1 186 ? 0.867 -2.086 9.720 1.00 96.06 186 LEU A O 1
ATOM 1453 N N . ASP A 1 187 ? 2.739 -3.269 9.328 1.00 96.62 187 ASP A N 1
ATOM 1454 C CA . ASP A 1 187 ? 3.658 -2.267 9.871 1.00 96.62 187 ASP A CA 1
ATOM 1455 C C . ASP A 1 187 ? 3.544 -0.945 9.097 1.00 96.62 187 ASP A C 1
ATOM 1457 O O . ASP A 1 187 ? 3.401 0.112 9.709 1.00 96.62 187 ASP A O 1
ATOM 1461 N N . LEU A 1 188 ? 3.519 -0.999 7.760 1.00 96.50 188 LEU A N 1
ATOM 1462 C CA . LEU A 1 188 ? 3.327 0.177 6.904 1.00 96.50 188 LEU A CA 1
ATOM 1463 C C . LEU A 1 188 ? 1.980 0.871 7.160 1.00 96.50 188 LEU A C 1
ATOM 1465 O O . LEU A 1 188 ? 1.936 2.087 7.332 1.00 96.50 188 LEU A O 1
ATOM 1469 N N . LEU A 1 189 ? 0.885 0.111 7.251 1.00 96.12 189 LEU A N 1
ATOM 1470 C CA . LEU A 1 189 ? -0.442 0.659 7.570 1.00 96.12 189 LEU A CA 1
ATOM 1471 C C . LEU A 1 189 ? -0.497 1.263 8.984 1.00 96.12 189 LEU A C 1
ATOM 1473 O O . LEU A 1 189 ? -1.180 2.265 9.207 1.0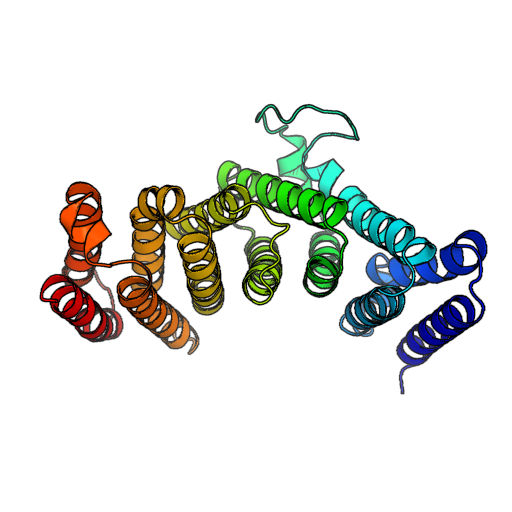0 96.12 189 LEU A O 1
ATOM 1477 N N . CYS A 1 190 ? 0.240 0.693 9.944 1.00 95.44 190 CYS A N 1
ATOM 1478 C CA . CYS A 1 190 ? 0.387 1.267 11.281 1.00 95.44 190 CYS A CA 1
ATOM 1479 C C . CYS A 1 190 ? 1.134 2.605 11.238 1.00 95.44 190 CYS A C 1
ATOM 1481 O O . CYS A 1 190 ? 0.728 3.531 11.934 1.00 95.44 190 CYS A O 1
ATOM 1483 N N . LEU A 1 191 ? 2.188 2.729 10.425 1.00 93.56 191 LEU A N 1
ATOM 1484 C CA . LEU A 1 191 ? 2.918 3.991 10.257 1.00 93.56 191 LEU A CA 1
ATOM 1485 C C . LEU A 1 191 ? 2.025 5.083 9.654 1.00 93.56 191 LEU A C 1
ATOM 1487 O O . LEU A 1 191 ? 2.012 6.199 10.168 1.00 93.56 191 LEU A O 1
ATOM 1491 N N . VAL A 1 192 ? 1.210 4.739 8.651 1.00 92.62 192 VAL A N 1
ATOM 1492 C CA . VAL A 1 192 ? 0.186 5.638 8.084 1.00 92.62 192 VAL A CA 1
ATOM 1493 C C . VAL A 1 192 ? -0.848 6.040 9.144 1.00 92.62 192 VAL A C 1
ATOM 1495 O O . VAL A 1 192 ? -1.199 7.207 9.296 1.00 92.62 192 VAL A O 1
ATOM 1498 N N . SER A 1 193 ? -1.314 5.088 9.953 1.00 92.88 193 SER A N 1
ATOM 1499 C CA . SER A 1 193 ? -2.260 5.384 11.039 1.00 92.88 193 SER A CA 1
ATOM 1500 C C . SER A 1 193 ? -1.648 6.320 12.093 1.00 92.88 193 SER A C 1
ATOM 1502 O O . SER A 1 193 ? -2.314 7.214 12.618 1.00 92.88 193 SER A O 1
ATOM 1504 N N . LEU A 1 194 ? -0.358 6.151 12.401 1.00 90.81 194 LEU A N 1
ATOM 1505 C CA . LEU A 1 194 ? 0.380 7.024 13.313 1.00 90.81 194 LEU A CA 1
ATOM 1506 C C . LEU A 1 194 ? 0.587 8.432 12.744 1.00 90.81 194 LEU A C 1
ATOM 1508 O O . LEU A 1 194 ? 0.453 9.394 13.503 1.00 90.81 194 LEU A O 1
ATOM 1512 N N . SER A 1 195 ? 0.865 8.586 11.443 1.00 86.62 195 SER A N 1
ATOM 1513 C CA . SER A 1 195 ? 1.008 9.914 10.823 1.00 86.62 195 SER A CA 1
ATOM 1514 C C . SER A 1 195 ? -0.304 10.693 10.852 1.00 86.62 195 SER A C 1
ATOM 1516 O O . SER A 1 195 ? -0.293 11.886 11.161 1.00 86.62 195 SER A O 1
ATOM 1518 N N . VAL A 1 196 ? -1.436 10.013 10.640 1.00 86.25 196 VAL A N 1
ATOM 1519 C CA . VAL A 1 196 ? -2.780 10.590 10.824 1.00 86.25 196 VAL A CA 1
ATOM 1520 C C . VAL A 1 196 ? -2.977 11.037 12.266 1.00 86.25 196 VAL A C 1
ATOM 1522 O O . VAL A 1 196 ? -3.364 12.175 12.525 1.00 86.25 196 VAL A O 1
ATOM 1525 N N . SER A 1 197 ? -2.666 10.156 13.218 1.00 82.75 197 SER A N 1
ATOM 1526 C CA . SER A 1 197 ? -2.932 10.386 14.641 1.00 82.75 197 SER A CA 1
ATOM 1527 C C . SER A 1 197 ? -2.112 11.549 15.210 1.00 82.75 197 SER A C 1
ATOM 1529 O O . SER A 1 197 ? -2.586 12.282 16.076 1.00 82.75 197 SER A O 1
ATOM 1531 N N . ARG A 1 198 ? -0.893 11.757 14.693 1.00 79.62 198 ARG A N 1
ATOM 1532 C CA . ARG A 1 198 ? -0.025 12.903 15.014 1.00 79.62 198 ARG A CA 1
ATOM 1533 C C . ARG A 1 198 ? -0.381 14.181 14.246 1.00 79.62 198 ARG A C 1
ATOM 1535 O O . ARG A 1 198 ? 0.315 15.177 14.402 1.00 79.62 198 ARG A O 1
ATOM 1542 N N . LYS A 1 199 ? -1.447 14.169 13.434 1.00 72.62 199 LYS A N 1
ATOM 1543 C CA . LYS A 1 199 ? -1.874 15.288 12.575 1.00 72.62 199 LYS A CA 1
ATOM 1544 C C . LYS A 1 199 ? -0.769 15.775 11.625 1.00 72.62 199 LYS A C 1
ATOM 1546 O O . LYS A 1 199 ? -0.721 16.947 11.271 1.00 72.62 199 LYS A O 1
A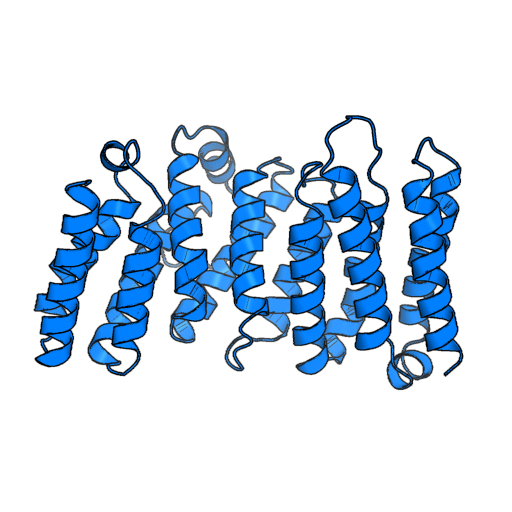TOM 1551 N N . LEU A 1 200 ? 0.102 14.864 11.188 1.00 57.41 200 LEU A N 1
ATOM 1552 C CA . LEU A 1 200 ? 1.176 15.133 10.220 1.00 57.41 200 LEU A CA 1
ATOM 1553 C C . LEU A 1 200 ? 0.677 15.074 8.760 1.00 57.41 200 LEU A C 1
ATOM 1555 O O . LEU A 1 200 ? 1.470 15.094 7.821 1.00 57.41 200 LEU A O 1
ATOM 1559 N N . LEU A 1 201 ? -0.640 14.966 8.564 1.00 60.19 201 LEU A N 1
ATOM 1560 C CA . LEU A 1 201 ? -1.327 14.943 7.273 1.00 60.19 201 LEU A CA 1
ATOM 1561 C C . LEU A 1 201 ? -2.135 16.232 7.090 1.00 60.19 201 LEU A C 1
ATOM 1563 O O . LEU A 1 201 ? -2.689 16.769 8.048 1.00 60.19 201 LEU A O 1
ATOM 1567 N N . HIS A 1 202 ? -2.186 16.743 5.857 1.00 57.66 202 HIS A N 1
ATOM 1568 C CA . HIS A 1 202 ? -2.961 17.942 5.528 1.00 57.66 202 HIS A CA 1
ATOM 1569 C C . HIS A 1 202 ? -4.479 17.696 5.546 1.00 57.66 202 HIS A C 1
ATOM 1571 O O . HIS A 1 202 ? -4.975 16.565 5.539 1.00 57.66 202 HIS A O 1
ATOM 1577 N N . ALA A 1 203 ? -5.223 18.804 5.503 1.00 52.41 203 ALA A N 1
ATOM 1578 C CA . ALA A 1 203 ? -6.677 18.838 5.450 1.00 52.41 203 ALA A CA 1
ATOM 1579 C C . ALA A 1 203 ? -7.302 18.115 4.235 1.00 52.41 203 ALA A C 1
ATOM 1581 O O . ALA A 1 203 ? -8.456 17.737 4.363 1.00 52.41 203 ALA A O 1
ATOM 1582 N N . HIS A 1 204 ? -6.565 17.818 3.151 1.00 56.34 204 HIS A N 1
ATOM 1583 C CA . HIS A 1 204 ? -7.132 17.386 1.850 1.00 56.34 204 HIS A CA 1
ATOM 1584 C C . HIS A 1 204 ? -6.699 15.991 1.344 1.00 56.34 204 HIS A C 1
ATOM 1586 O O . HIS A 1 204 ? -6.613 15.764 0.136 1.00 56.34 204 HIS A O 1
ATOM 1592 N N . GLU A 1 205 ? -6.310 15.074 2.230 1.00 70.50 205 GLU A N 1
ATOM 1593 C CA . GLU A 1 205 ? -5.781 13.752 1.831 1.00 70.50 205 GLU A CA 1
ATOM 1594 C C . GLU A 1 205 ? -6.439 12.574 2.566 1.00 70.50 205 GLU A C 1
ATOM 1596 O O . GLU A 1 205 ? -6.112 11.413 2.307 1.00 70.50 205 GLU A O 1
ATOM 1601 N N . GLY A 1 206 ? -7.412 12.855 3.435 1.00 81.94 206 GLY A N 1
ATOM 1602 C CA . GLY A 1 206 ? -8.073 11.867 4.280 1.00 81.94 206 GLY A CA 1
ATOM 1603 C C . GLY A 1 206 ? -8.804 10.788 3.490 1.00 81.94 206 GLY A C 1
ATOM 1604 O O . GLY A 1 206 ? -8.780 9.630 3.904 1.00 81.94 206 GLY A O 1
ATOM 1605 N N . ALA A 1 207 ? -9.372 11.105 2.326 1.00 87.00 207 ALA A N 1
ATOM 1606 C CA . ALA A 1 207 ? -10.055 10.130 1.487 1.00 87.00 207 ALA A CA 1
ATOM 1607 C C . ALA A 1 207 ? -9.094 9.077 0.917 1.00 87.00 207 ALA A C 1
ATOM 1609 O O . ALA A 1 207 ? -9.406 7.884 0.909 1.00 87.00 207 ALA A O 1
ATOM 1610 N N . THR A 1 208 ? -7.893 9.487 0.491 1.00 86.31 208 THR A N 1
ATOM 1611 C CA . THR A 1 208 ? -6.871 8.553 -0.019 1.00 86.31 208 THR A CA 1
ATOM 1612 C C . THR A 1 208 ? -6.345 7.672 1.103 1.00 86.31 208 THR A C 1
ATOM 1614 O O . THR A 1 208 ? -6.309 6.450 0.954 1.00 86.31 208 THR A O 1
ATOM 1617 N N . THR A 1 209 ? -6.021 8.270 2.251 1.00 91.19 209 THR A N 1
ATOM 1618 C CA . THR A 1 209 ? -5.595 7.519 3.432 1.00 91.19 209 THR A CA 1
ATOM 1619 C C . THR A 1 209 ? -6.675 6.534 3.886 1.00 91.19 209 THR A C 1
ATOM 1621 O O . THR A 1 209 ? -6.373 5.377 4.168 1.00 91.19 209 THR A O 1
ATOM 1624 N N . SER A 1 210 ? -7.947 6.939 3.883 1.00 93.06 210 SER A N 1
ATOM 1625 C CA . SER A 1 210 ? -9.075 6.075 4.248 1.00 93.06 210 SER A CA 1
ATOM 1626 C C . SER A 1 210 ? -9.212 4.889 3.291 1.00 93.06 210 SER A C 1
ATOM 1628 O O . SER A 1 210 ? -9.269 3.747 3.740 1.00 93.06 210 SER A O 1
ATOM 1630 N N . ARG A 1 211 ? -9.154 5.106 1.968 1.00 92.19 211 ARG A N 1
ATOM 1631 C CA . ARG A 1 211 ? -9.181 4.009 0.976 1.00 92.19 211 ARG A CA 1
ATOM 1632 C C . ARG A 1 211 ? -7.993 3.053 1.112 1.00 92.19 211 ARG A C 1
ATOM 1634 O O . ARG A 1 211 ? -8.164 1.832 1.001 1.00 92.19 211 ARG A O 1
ATOM 1641 N N . LEU A 1 212 ? -6.804 3.589 1.386 1.00 94.94 212 LEU A N 1
ATOM 1642 C CA . LEU A 1 212 ? -5.609 2.802 1.675 1.00 94.94 212 LEU A CA 1
ATOM 1643 C C . LEU A 1 212 ? -5.800 1.938 2.929 1.00 94.94 212 LEU A C 1
ATOM 1645 O O . LEU A 1 212 ? -5.543 0.735 2.880 1.00 94.94 212 LEU A O 1
ATOM 1649 N N . LEU A 1 213 ? -6.273 2.523 4.034 1.00 96.00 213 LEU A N 1
ATOM 1650 C CA . LEU A 1 213 ? -6.538 1.790 5.272 1.00 96.00 213 LEU A CA 1
ATOM 1651 C C . LEU A 1 213 ? -7.623 0.730 5.065 1.00 96.00 213 LEU A C 1
ATOM 1653 O O . LEU A 1 213 ? -7.445 -0.393 5.523 1.00 96.00 213 LEU A O 1
ATOM 1657 N N . ASN A 1 214 ? -8.688 1.037 4.320 1.00 95.44 214 ASN A N 1
ATOM 1658 C CA . ASN A 1 214 ? -9.744 0.078 4.007 1.00 95.44 214 ASN A CA 1
ATOM 1659 C C . ASN A 1 214 ? -9.182 -1.154 3.281 1.00 95.44 214 ASN A C 1
ATOM 1661 O O . ASN A 1 214 ? -9.216 -2.270 3.795 1.00 95.44 214 ASN A O 1
ATOM 1665 N N . SER A 1 215 ? -8.602 -0.941 2.096 1.00 94.75 215 SER A N 1
ATOM 1666 C CA . SER A 1 215 ? -8.081 -2.027 1.259 1.00 94.75 215 SER A CA 1
ATOM 1667 C C . SER A 1 215 ? -6.939 -2.783 1.945 1.00 94.75 215 SER A C 1
ATOM 1669 O O . SER A 1 215 ? -6.922 -4.012 1.962 1.00 94.75 215 SER A O 1
ATOM 1671 N N . GLY A 1 216 ? -6.003 -2.064 2.565 1.00 95.00 216 GLY A N 1
ATOM 1672 C CA . GLY A 1 216 ? -4.851 -2.653 3.234 1.00 95.00 216 GLY A CA 1
ATOM 1673 C C . GLY A 1 216 ? -5.225 -3.497 4.447 1.00 95.00 216 GLY A C 1
ATOM 1674 O O . GLY A 1 216 ? -4.760 -4.630 4.569 1.00 95.00 216 GLY A O 1
ATOM 1675 N N . VAL A 1 217 ? -6.073 -2.980 5.340 1.00 96.50 217 VAL A N 1
ATOM 1676 C CA . VAL A 1 217 ? -6.438 -3.690 6.575 1.00 96.50 217 VAL A CA 1
ATOM 1677 C C . VAL A 1 217 ? -7.281 -4.918 6.266 1.00 96.50 217 VAL A C 1
ATOM 1679 O O . VAL A 1 217 ? -7.004 -5.972 6.834 1.00 96.50 217 VAL A O 1
ATOM 1682 N N . VAL A 1 218 ? -8.225 -4.830 5.322 1.00 95.25 218 VAL A N 1
ATOM 1683 C CA . VAL A 1 218 ? -9.010 -5.992 4.871 1.00 95.25 218 VAL A CA 1
ATOM 1684 C C . VAL A 1 218 ? -8.092 -7.094 4.334 1.00 95.25 218 VAL A C 1
ATOM 1686 O O . VAL A 1 218 ? -8.227 -8.251 4.735 1.00 95.25 218 VAL A O 1
ATOM 1689 N N . ASN A 1 219 ? -7.098 -6.742 3.512 1.00 93.56 219 ASN A N 1
ATOM 1690 C CA . ASN A 1 219 ? -6.134 -7.708 2.974 1.00 93.56 219 ASN A CA 1
ATOM 1691 C C . ASN A 1 219 ? -5.256 -8.359 4.051 1.00 93.56 219 ASN A C 1
ATOM 1693 O O . ASN A 1 219 ? -4.978 -9.561 4.001 1.00 93.56 219 ASN A O 1
ATOM 1697 N N . VAL A 1 220 ? -4.770 -7.578 5.022 1.00 94.69 220 VAL A N 1
ATOM 1698 C CA . VAL A 1 220 ? -3.976 -8.134 6.127 1.00 94.69 220 VAL A CA 1
ATOM 1699 C C . VAL A 1 220 ? -4.859 -9.023 6.996 1.00 94.69 220 VAL A C 1
ATOM 1701 O O . VAL A 1 220 ? -4.417 -10.102 7.383 1.00 94.69 220 VAL A O 1
ATOM 1704 N N . TYR A 1 221 ? -6.099 -8.618 7.273 1.00 93.75 221 TYR A N 1
ATOM 1705 C CA . TYR A 1 221 ? -7.034 -9.397 8.077 1.00 93.75 221 TYR A CA 1
ATOM 1706 C C . TYR A 1 221 ? -7.334 -10.758 7.441 1.00 93.75 221 TYR A C 1
ATOM 1708 O O . TYR A 1 221 ? -7.263 -11.776 8.130 1.00 93.75 221 TYR A O 1
ATOM 1716 N N . SER A 1 222 ? -7.602 -10.792 6.130 1.00 92.00 222 SER A N 1
ATOM 1717 C CA . SER A 1 222 ? -7.863 -12.039 5.402 1.00 92.00 222 SER A CA 1
ATOM 1718 C C . SER A 1 222 ? -6.645 -12.964 5.350 1.00 92.00 222 SER A C 1
ATOM 1720 O O . SER A 1 222 ? -6.801 -14.180 5.308 1.00 92.00 222 SER A O 1
ATOM 1722 N N . SER A 1 223 ? -5.433 -12.401 5.364 1.00 91.25 223 SER A N 1
ATOM 1723 C CA . SER A 1 223 ? -4.182 -13.163 5.249 1.00 91.25 223 SER A CA 1
ATOM 1724 C C . SER A 1 223 ? -3.640 -13.636 6.602 1.00 91.25 223 SER A C 1
ATOM 1726 O O . SER A 1 223 ? -3.212 -14.777 6.748 1.00 91.25 223 SER A O 1
ATOM 1728 N N . ASN A 1 224 ? -3.630 -12.760 7.607 1.00 92.62 224 ASN A N 1
ATOM 1729 C CA . ASN A 1 224 ? -3.231 -13.069 8.975 1.00 92.62 224 ASN A CA 1
ATOM 1730 C C . ASN A 1 224 ? -4.031 -12.213 9.960 1.00 92.62 224 ASN A C 1
ATOM 1732 O O . ASN A 1 224 ? -3.651 -11.115 10.382 1.00 92.62 224 ASN A O 1
ATOM 1736 N N . ARG A 1 225 ? -5.155 -12.782 10.369 1.00 91.31 225 ARG A N 1
ATOM 1737 C CA . ARG A 1 225 ? -6.082 -12.154 11.292 1.00 91.31 225 ARG A CA 1
ATOM 1738 C C . ARG A 1 225 ? -5.469 -11.831 12.651 1.00 91.31 225 ARG A C 1
ATOM 1740 O O . ARG A 1 225 ? -5.789 -10.798 13.239 1.00 91.31 225 ARG A O 1
ATOM 1747 N N . GLU A 1 226 ? -4.637 -12.715 13.198 1.00 89.81 226 GLU A N 1
ATOM 1748 C CA . GLU A 1 226 ? -4.203 -12.582 14.587 1.00 89.81 226 GLU A CA 1
ATOM 1749 C C . GLU A 1 226 ? -3.367 -11.317 14.801 1.00 89.81 226 GLU A C 1
ATOM 1751 O O . GLU A 1 226 ? -3.603 -10.587 15.773 1.00 89.81 226 GLU A O 1
ATOM 1756 N N . ILE A 1 227 ? -2.440 -11.045 13.878 1.00 91.69 227 ILE A N 1
ATOM 1757 C CA . ILE A 1 227 ? -1.598 -9.847 13.919 1.00 91.69 227 ILE A CA 1
ATOM 1758 C C . ILE A 1 227 ? -2.421 -8.585 13.647 1.00 91.69 227 ILE A C 1
ATOM 1760 O O . ILE A 1 227 ? -2.256 -7.592 14.357 1.00 91.69 227 ILE A O 1
ATOM 1764 N N . CYS A 1 228 ? -3.358 -8.647 12.691 1.00 93.19 228 CYS A N 1
ATOM 1765 C CA . CYS A 1 228 ? -4.194 -7.517 12.289 1.00 93.19 228 CYS A CA 1
ATOM 1766 C C . CYS A 1 228 ? -5.043 -7.024 13.463 1.00 93.19 228 CYS A C 1
ATOM 1768 O O . CYS A 1 228 ? -5.010 -5.852 13.834 1.00 93.19 228 CYS A O 1
ATOM 1770 N N . VAL A 1 229 ? -5.721 -7.959 14.130 1.00 92.06 229 VAL A N 1
ATOM 1771 C CA . VAL A 1 229 ? -6.626 -7.688 15.247 1.00 92.06 229 VAL A CA 1
ATOM 1772 C C . VAL A 1 229 ? -5.953 -6.912 16.381 1.00 92.06 229 VAL A C 1
ATOM 1774 O O . VAL A 1 229 ? -6.566 -6.024 16.967 1.00 92.06 229 VAL A O 1
ATOM 1777 N N . ARG A 1 230 ? -4.680 -7.199 16.684 1.00 91.06 230 ARG A N 1
ATOM 1778 C CA . ARG A 1 230 ? -3.936 -6.495 17.745 1.00 91.06 230 ARG A CA 1
ATOM 1779 C C . ARG A 1 230 ? -3.696 -5.014 17.419 1.00 91.06 230 ARG A C 1
ATOM 1781 O O . ARG A 1 230 ? -3.457 -4.232 18.336 1.00 91.06 230 ARG A O 1
ATOM 1788 N N . LYS A 1 231 ? -3.736 -4.638 16.138 1.00 92.94 231 LYS A N 1
ATOM 1789 C CA . LYS A 1 231 ? -3.474 -3.283 15.636 1.00 92.94 231 LYS A CA 1
ATOM 1790 C C . LYS A 1 231 ? -4.733 -2.548 15.166 1.00 92.94 231 LYS A C 1
ATOM 1792 O O . LYS A 1 231 ? -4.653 -1.343 14.965 1.00 92.94 231 LYS A O 1
ATOM 1797 N N . LEU A 1 232 ? -5.890 -3.214 15.077 1.00 93.25 232 LEU A N 1
ATOM 1798 C CA . LEU A 1 232 ? -7.165 -2.577 14.712 1.00 93.25 232 LEU A CA 1
ATOM 1799 C C . LEU A 1 232 ? -7.484 -1.312 15.529 1.00 93.25 232 LEU A C 1
ATOM 1801 O O . LEU A 1 232 ? -7.844 -0.320 14.902 1.00 93.25 232 LEU A O 1
A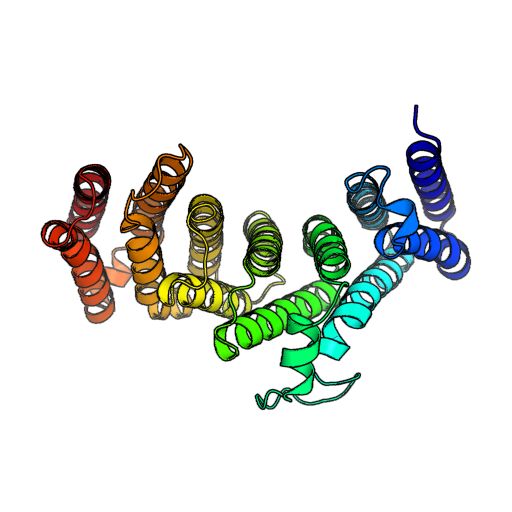TOM 1805 N N . PRO A 1 233 ? -7.296 -1.263 16.868 1.00 93.31 233 PRO A N 1
ATOM 1806 C CA . PRO A 1 233 ? -7.581 -0.039 17.622 1.00 93.31 233 PRO A CA 1
ATOM 1807 C C . PRO A 1 233 ? -6.822 1.192 17.106 1.00 93.31 233 PRO A C 1
ATOM 1809 O O . PRO A 1 233 ? -7.398 2.268 17.019 1.00 93.31 233 PRO A O 1
ATOM 1812 N N . LEU A 1 234 ? -5.564 1.020 16.681 1.00 93.19 234 LEU A N 1
ATOM 1813 C CA . LEU A 1 234 ? -4.751 2.105 16.124 1.00 93.19 234 LEU A CA 1
ATOM 1814 C C . LEU A 1 234 ? -5.333 2.642 14.807 1.00 93.19 234 LEU A C 1
ATOM 1816 O O . LEU A 1 234 ? -5.345 3.849 14.586 1.00 93.19 234 LEU A O 1
ATOM 1820 N N . VAL A 1 235 ? -5.822 1.751 13.941 1.00 94.75 235 VAL A N 1
ATOM 1821 C CA . VAL A 1 235 ? -6.457 2.129 12.667 1.00 94.75 235 VAL A CA 1
ATOM 1822 C C . VAL A 1 235 ? -7.761 2.885 12.924 1.00 94.75 235 VAL A C 1
ATOM 1824 O O . VAL A 1 235 ? -8.010 3.920 12.315 1.00 94.75 235 VAL A O 1
ATOM 1827 N N . PHE A 1 236 ? -8.584 2.390 13.849 1.00 92.69 236 PHE A N 1
ATOM 1828 C CA . PHE A 1 236 ? -9.853 3.022 14.208 1.00 92.69 236 PHE A CA 1
ATOM 1829 C C . PHE A 1 236 ? -9.638 4.406 14.838 1.00 92.69 236 PHE A C 1
ATOM 1831 O O . PHE A 1 236 ? -10.379 5.341 14.535 1.00 92.69 236 PHE A O 1
ATOM 1838 N N . ASP A 1 237 ? -8.597 4.573 15.658 1.00 90.06 237 ASP A N 1
ATOM 1839 C CA . ASP A 1 237 ? -8.221 5.884 16.192 1.00 90.06 237 ASP A CA 1
ATOM 1840 C C . ASP A 1 237 ? -7.769 6.854 15.092 1.00 90.06 237 ASP A C 1
ATOM 1842 O O . ASP A 1 237 ? -8.141 8.027 15.133 1.00 90.06 237 ASP A O 1
ATOM 1846 N N . ALA A 1 238 ? -7.039 6.378 14.079 1.00 90.81 238 ALA A N 1
ATOM 1847 C CA . ALA A 1 238 ? -6.678 7.192 12.921 1.00 90.81 238 ALA A CA 1
ATOM 1848 C C . ALA A 1 238 ? -7.919 7.636 12.123 1.00 90.81 238 ALA A C 1
ATOM 1850 O O . ALA A 1 238 ? -8.067 8.821 11.829 1.00 90.81 238 ALA A O 1
ATOM 1851 N N . LEU A 1 239 ? -8.853 6.724 11.832 1.00 90.62 239 LEU A N 1
ATOM 1852 C CA . LEU A 1 239 ? -10.100 7.056 11.125 1.00 90.62 239 LEU A CA 1
ATOM 1853 C C . LEU A 1 239 ? -10.955 8.058 11.906 1.00 90.62 239 LEU A C 1
ATOM 1855 O O . LEU A 1 239 ? -11.487 8.995 11.318 1.00 90.62 239 LEU A O 1
ATOM 1859 N N . LYS A 1 240 ? -11.018 7.924 13.236 1.00 87.00 240 LYS A N 1
ATOM 1860 C CA . LYS A 1 240 ? -11.649 8.924 14.107 1.00 87.00 240 LYS A CA 1
ATOM 1861 C C . LYS A 1 240 ? -11.029 10.309 13.923 1.00 87.00 240 LYS A C 1
ATOM 1863 O O . LYS A 1 240 ? -11.757 11.293 13.833 1.00 87.00 240 LYS A O 1
ATOM 1868 N N . VAL A 1 241 ? -9.699 10.402 13.871 1.00 85.25 241 VAL A N 1
ATOM 1869 C CA . VAL A 1 241 ? -9.009 11.683 13.653 1.00 85.25 241 VAL A CA 1
ATOM 1870 C C . VAL A 1 241 ? -9.341 12.270 12.277 1.00 85.25 241 VAL A C 1
ATOM 1872 O O . VAL A 1 241 ? -9.530 13.480 12.185 1.00 85.25 241 VAL A O 1
ATOM 1875 N N . LEU A 1 242 ? -9.468 11.439 11.234 1.00 85.25 242 LEU A N 1
ATOM 1876 C CA . LEU A 1 242 ? -9.889 11.890 9.900 1.00 85.25 242 LEU A CA 1
ATOM 1877 C C . LEU A 1 242 ? -11.338 12.396 9.883 1.00 85.25 242 LEU A C 1
ATOM 1879 O O . LEU A 1 242 ? -11.597 13.433 9.280 1.00 85.25 242 LEU A O 1
ATOM 1883 N N . MET A 1 243 ? -12.252 11.724 10.591 1.00 81.56 243 MET A N 1
ATOM 1884 C CA . MET A 1 243 ? -13.646 12.168 10.738 1.00 81.56 243 MET A CA 1
ATOM 1885 C C . MET A 1 243 ? -13.779 13.453 11.570 1.00 81.56 243 MET A C 1
ATOM 1887 O O . MET A 1 243 ? -14.697 14.239 11.367 1.00 81.56 243 MET A O 1
ATOM 1891 N N . GLY A 1 244 ? -12.875 13.666 12.527 1.00 74.19 244 GLY A N 1
ATOM 1892 C CA . GLY A 1 244 ? -12.899 14.791 13.462 1.00 74.19 244 GLY A CA 1
ATOM 1893 C C . GLY A 1 244 ? -12.218 16.071 12.967 1.00 74.19 244 GLY A C 1
ATOM 1894 O O . GLY A 1 244 ? -11.840 16.899 13.801 1.00 74.19 244 GLY A O 1
ATOM 1895 N N . LYS A 1 245 ? -11.985 16.222 11.655 1.00 66.88 245 LYS A N 1
ATOM 1896 C CA . LYS A 1 245 ? -11.356 17.421 11.081 1.00 66.88 245 LYS A CA 1
ATOM 1897 C C . LYS A 1 245 ? -12.282 18.645 11.238 1.00 66.88 245 LYS A C 1
ATOM 1899 O O . LYS A 1 245 ? -13.447 18.571 10.850 1.00 66.88 245 LYS A O 1
ATOM 1904 N N . PRO A 1 246 ? -11.797 19.772 11.793 1.00 57.81 246 PRO A N 1
ATOM 1905 C CA . PRO A 1 246 ? -12.586 20.997 11.858 1.00 57.81 246 PRO A CA 1
ATOM 1906 C C . PRO A 1 246 ? -12.736 21.606 10.454 1.00 57.81 246 PRO A C 1
ATOM 1908 O O . PRO A 1 246 ? -11.750 21.754 9.732 1.00 57.81 246 PRO A O 1
ATOM 1911 N N . ILE A 1 247 ? -13.967 21.965 10.073 1.00 55.19 247 ILE A N 1
ATOM 1912 C CA . ILE A 1 247 ? -14.266 22.748 8.862 1.00 55.19 247 ILE A CA 1
ATOM 1913 C C . ILE A 1 247 ? -13.950 24.211 9.193 1.00 55.19 247 ILE A C 1
ATOM 1915 O O . ILE A 1 247 ? -14.839 24.993 9.516 1.00 55.19 247 ILE A O 1
ATOM 1919 N N . GLU A 1 248 ? -12.669 24.565 9.240 1.00 53.53 248 GLU A N 1
ATOM 1920 C CA . GLU A 1 248 ? -12.255 25.970 9.393 1.00 53.53 248 GLU A CA 1
ATOM 1921 C C . GLU A 1 248 ? -11.960 26.637 8.041 1.00 53.53 248 GLU A C 1
ATOM 1923 O O . GLU A 1 248 ? -11.894 27.861 7.972 1.00 53.53 248 GLU A O 1
ATOM 1928 N N . GLU A 1 249 ? -11.886 25.870 6.947 1.00 48.59 249 GLU A N 1
ATOM 1929 C CA . GLU A 1 249 ? -11.675 26.401 5.598 1.00 48.59 249 GLU A CA 1
ATOM 1930 C C . GLU A 1 249 ? -12.685 25.784 4.614 1.00 48.59 249 GLU A C 1
ATOM 1932 O O . GLU A 1 249 ? -12.781 24.565 4.470 1.00 48.59 249 GLU A O 1
ATOM 1937 N N . ASP A 1 250 ? -13.472 26.662 3.986 1.00 47.19 250 ASP A N 1
ATOM 1938 C CA . ASP A 1 250 ? -14.467 26.403 2.937 1.00 47.19 250 ASP A CA 1
ATOM 1939 C C . ASP A 1 250 ? -13.770 25.943 1.645 1.00 47.19 250 ASP A C 1
ATOM 1941 O O . ASP A 1 250 ? -13.573 26.713 0.706 1.00 47.19 250 ASP A O 1
ATOM 1945 N N . ASP A 1 251 ? -13.317 24.691 1.629 1.00 50.81 251 ASP A N 1
ATOM 1946 C CA . ASP A 1 251 ? -12.834 24.018 0.426 1.00 50.81 251 ASP A CA 1
ATOM 1947 C C . ASP A 1 251 ? -13.485 22.629 0.353 1.00 50.81 251 ASP A C 1
ATOM 1949 O O . ASP A 1 251 ? -13.319 21.800 1.252 1.00 50.81 251 ASP A O 1
ATOM 1953 N N . GLY A 1 252 ? -14.268 22.376 -0.701 1.00 56.94 252 GLY A N 1
ATOM 1954 C CA . GLY A 1 252 ? -15.238 21.270 -0.818 1.00 56.94 252 GLY A CA 1
ATOM 1955 C C . GLY A 1 252 ? -14.693 19.834 -0.712 1.00 56.94 252 GLY A C 1
ATOM 1956 O O . GLY A 1 252 ? -15.455 18.887 -0.861 1.00 56.94 252 GLY A O 1
ATOM 1957 N N . ASN A 1 253 ? -13.400 19.648 -0.435 1.00 62.41 253 ASN A N 1
ATOM 1958 C CA . ASN A 1 253 ? -12.763 18.343 -0.228 1.00 62.41 253 ASN A CA 1
ATOM 1959 C C . ASN A 1 253 ? -12.833 17.836 1.226 1.00 62.41 253 ASN A C 1
ATOM 1961 O O . ASN A 1 253 ? -12.528 16.671 1.475 1.00 62.41 253 ASN A O 1
ATOM 1965 N N . VAL A 1 254 ? -13.197 18.679 2.203 1.00 72.56 254 VAL A N 1
ATOM 1966 C CA . VAL A 1 254 ? -13.281 18.251 3.617 1.00 72.56 254 VAL A CA 1
ATOM 1967 C C . VAL A 1 254 ? -14.436 17.266 3.835 1.00 72.56 254 VAL A C 1
ATOM 1969 O O . VAL A 1 254 ? -14.288 16.319 4.603 1.00 72.56 254 VAL A O 1
ATOM 1972 N N . GLU A 1 255 ? -15.553 17.441 3.129 1.00 76.88 255 GLU A N 1
ATOM 1973 C CA . GLU A 1 255 ? -16.700 16.525 3.183 1.00 76.88 255 GLU A CA 1
ATOM 1974 C C . GLU A 1 255 ? -16.340 15.141 2.619 1.00 76.88 255 GLU A C 1
ATOM 1976 O O . GLU A 1 255 ? -16.526 14.144 3.313 1.00 76.88 255 GLU A O 1
ATOM 1981 N N . GLU A 1 256 ? -15.695 15.076 1.443 1.00 82.31 256 GLU A N 1
ATOM 1982 C CA . GLU A 1 256 ? -15.232 13.807 0.852 1.00 82.31 256 GLU A CA 1
ATOM 1983 C C . GLU A 1 256 ? -14.285 13.047 1.799 1.00 82.31 256 GLU A C 1
ATOM 1985 O O . GLU A 1 256 ? -14.374 11.826 1.935 1.00 82.31 256 GLU A O 1
ATOM 1990 N N . ASP A 1 257 ? -13.384 13.762 2.477 1.00 82.62 257 ASP A N 1
ATOM 1991 C CA . ASP A 1 257 ? -12.454 13.184 3.447 1.00 82.62 257 ASP A CA 1
ATOM 1992 C C . ASP A 1 257 ? -13.179 12.551 4.648 1.00 82.62 257 ASP A C 1
ATOM 1994 O O . ASP A 1 257 ? -12.827 11.439 5.062 1.00 82.62 257 ASP A O 1
ATOM 1998 N N . ILE A 1 258 ? -14.172 13.248 5.211 1.00 83.38 258 ILE A N 1
ATOM 1999 C CA . ILE A 1 258 ? -14.944 12.776 6.369 1.00 83.38 258 ILE A CA 1
ATOM 2000 C C . ILE A 1 258 ? -15.844 11.603 5.951 1.00 83.38 258 ILE A C 1
ATOM 2002 O O . ILE A 1 258 ? -15.858 10.579 6.641 1.00 83.38 258 ILE A O 1
ATOM 2006 N N . ASP A 1 259 ? -16.516 11.697 4.803 1.00 86.00 259 ASP A N 1
ATOM 2007 C CA . ASP A 1 259 ? -17.365 10.637 4.250 1.00 86.00 259 ASP A CA 1
ATOM 2008 C C . ASP A 1 259 ? -16.565 9.368 3.960 1.00 86.00 259 ASP A C 1
ATOM 2010 O O . ASP A 1 259 ? -16.946 8.262 4.357 1.00 86.00 259 ASP A O 1
ATOM 2014 N N . ALA A 1 260 ? -15.407 9.506 3.310 1.00 89.75 260 ALA A N 1
ATOM 2015 C CA . ALA A 1 260 ? -14.530 8.380 3.019 1.00 89.75 260 ALA A CA 1
ATOM 2016 C C . ALA A 1 260 ? -14.015 7.713 4.302 1.00 89.75 260 ALA A C 1
ATOM 2018 O O . ALA A 1 260 ? -13.905 6.479 4.352 1.00 89.75 260 ALA A O 1
ATOM 2019 N N . ALA A 1 261 ? -13.724 8.499 5.344 1.00 90.06 261 ALA A N 1
ATOM 2020 C CA . ALA A 1 261 ? -13.325 7.982 6.646 1.00 90.06 261 ALA A CA 1
ATOM 2021 C C . ALA A 1 261 ? -14.476 7.232 7.331 1.00 90.06 261 ALA A C 1
ATOM 2023 O O . ALA A 1 261 ? -14.271 6.099 7.770 1.00 90.06 261 ALA A O 1
ATOM 2024 N N . ALA A 1 262 ? -15.687 7.797 7.353 1.00 89.75 262 ALA A N 1
ATOM 2025 C CA . ALA A 1 262 ? -16.880 7.174 7.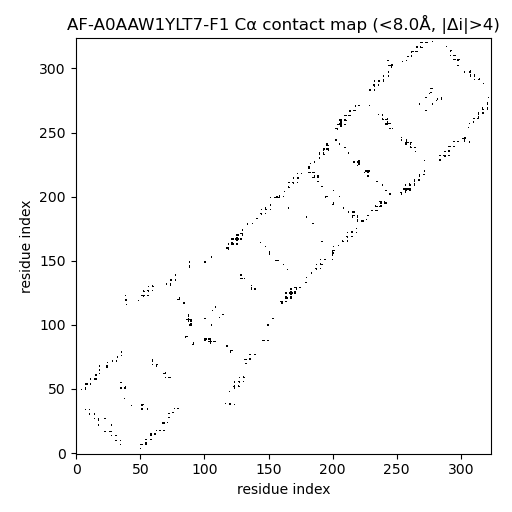929 1.00 89.75 262 ALA A CA 1
ATOM 2026 C C . ALA A 1 262 ? -17.258 5.870 7.208 1.00 89.75 262 ALA A C 1
ATOM 2028 O O . ALA A 1 262 ? -17.469 4.830 7.841 1.00 89.75 262 ALA A O 1
ATOM 2029 N N . HIS A 1 263 ? -17.259 5.891 5.874 1.00 91.94 263 HIS A N 1
ATOM 2030 C CA . HIS A 1 263 ? -17.480 4.709 5.047 1.00 91.94 263 HIS A CA 1
ATOM 2031 C C . HIS A 1 263 ? -16.427 3.629 5.328 1.00 91.94 263 HIS A C 1
ATOM 2033 O O . HIS A 1 263 ? -16.763 2.463 5.538 1.00 91.94 263 HIS A O 1
ATOM 2039 N N . THR A 1 264 ? -15.147 4.006 5.398 1.00 94.31 264 THR A N 1
ATOM 2040 C CA . THR A 1 264 ? -14.064 3.070 5.733 1.00 94.31 264 THR A CA 1
ATOM 2041 C C . THR A 1 264 ? -14.246 2.472 7.125 1.00 94.31 264 THR A C 1
ATOM 2043 O O . THR A 1 264 ? -14.074 1.267 7.303 1.00 94.31 264 THR A O 1
ATOM 2046 N N . PHE A 1 265 ? -14.650 3.284 8.100 1.00 92.75 265 PHE A N 1
ATOM 2047 C CA . PHE A 1 265 ? -14.945 2.841 9.458 1.00 92.75 265 PHE A CA 1
ATOM 2048 C C . PHE A 1 265 ? -15.996 1.719 9.455 1.00 92.75 265 PHE A C 1
ATOM 2050 O O . PHE A 1 265 ? -15.765 0.650 10.025 1.00 92.75 265 PHE A O 1
ATOM 2057 N N . LYS A 1 266 ? -17.109 1.918 8.736 1.00 93.31 266 LYS A N 1
ATOM 2058 C CA . LYS A 1 266 ? -18.165 0.908 8.554 1.00 93.31 266 LYS A CA 1
ATOM 2059 C C . LYS A 1 266 ? -17.654 -0.355 7.870 1.00 93.31 266 LYS A C 1
ATOM 2061 O O . LYS A 1 266 ? -17.898 -1.458 8.357 1.00 93.31 266 LYS A O 1
ATOM 2066 N N . CYS A 1 267 ? -16.928 -0.214 6.759 1.00 93.94 267 CYS A N 1
ATOM 2067 C CA . CYS A 1 267 ? -16.376 -1.360 6.036 1.00 93.94 267 CYS A CA 1
ATOM 2068 C C . CYS A 1 267 ? -15.495 -2.225 6.940 1.00 93.94 267 CYS A C 1
ATOM 2070 O O . CYS A 1 267 ? -15.629 -3.449 6.936 1.00 93.94 267 CYS A O 1
ATOM 2072 N N . LEU A 1 268 ? -14.633 -1.605 7.750 1.00 94.69 268 LEU A N 1
ATOM 2073 C CA . LEU A 1 268 ? -13.753 -2.332 8.660 1.00 94.69 268 LEU A CA 1
ATOM 2074 C C . LEU A 1 268 ? -14.504 -2.978 9.826 1.00 94.69 268 LEU A C 1
ATOM 2076 O O . LEU A 1 268 ? -14.124 -4.078 10.223 1.00 94.69 268 LEU A O 1
ATOM 2080 N N . ILE A 1 269 ? -15.575 -2.361 10.342 1.00 92.56 269 ILE A N 1
ATOM 2081 C CA . ILE A 1 269 ? -16.464 -3.009 11.321 1.00 92.56 269 ILE A CA 1
ATOM 2082 C C . ILE A 1 269 ? -17.004 -4.312 10.729 1.00 92.56 269 ILE A C 1
ATOM 2084 O O . ILE A 1 269 ? -16.787 -5.381 11.297 1.00 92.56 269 ILE A O 1
ATOM 2088 N N . HIS A 1 270 ? -17.629 -4.251 9.552 1.00 92.19 270 HIS A N 1
ATOM 2089 C CA . HIS A 1 270 ? -18.236 -5.435 8.944 1.00 92.19 270 HIS A CA 1
ATOM 2090 C C . HIS A 1 270 ? -17.212 -6.499 8.530 1.00 92.19 270 HIS A C 1
ATOM 2092 O O . HIS A 1 270 ? -17.497 -7.690 8.650 1.00 92.19 270 HIS A O 1
ATOM 2098 N N . ALA A 1 271 ? -16.032 -6.090 8.054 1.00 92.19 271 ALA A N 1
ATOM 2099 C CA . ALA A 1 271 ? -15.014 -7.010 7.556 1.00 92.19 271 ALA A CA 1
ATOM 2100 C C . ALA A 1 271 ? -14.146 -7.634 8.662 1.00 92.19 271 ALA A C 1
ATOM 2102 O O . ALA A 1 271 ? -13.737 -8.786 8.534 1.00 92.19 271 ALA A O 1
ATOM 2103 N N . CYS A 1 272 ? -13.826 -6.885 9.724 1.00 91.25 272 CYS A N 1
ATOM 2104 C CA . CYS A 1 272 ? -12.812 -7.289 10.705 1.00 91.25 272 CYS A CA 1
ATOM 2105 C C . CYS A 1 272 ? -13.388 -7.683 12.074 1.00 91.25 272 CYS A C 1
ATOM 2107 O O . CYS A 1 272 ? -12.704 -8.363 12.851 1.00 91.25 272 CYS A O 1
ATOM 2109 N N . ILE A 1 273 ? -14.618 -7.270 12.394 1.00 89.12 273 ILE A N 1
ATOM 2110 C CA . ILE A 1 273 ? -15.288 -7.621 13.650 1.00 89.12 273 ILE A CA 1
ATOM 2111 C C . ILE A 1 273 ? -16.230 -8.784 13.376 1.00 89.12 273 ILE A C 1
ATOM 2113 O O . ILE A 1 273 ? -17.299 -8.622 12.803 1.00 89.12 273 ILE A O 1
ATOM 2117 N N . ASP A 1 274 ? -15.818 -9.980 13.776 1.00 86.44 274 ASP A N 1
ATOM 2118 C CA . ASP A 1 274 ? -16.607 -11.199 13.641 1.00 86.44 274 ASP A CA 1
ATOM 2119 C C . ASP A 1 274 ? -16.845 -11.861 15.010 1.00 86.44 274 ASP A C 1
ATOM 2121 O O . ASP A 1 274 ? -16.280 -11.465 16.037 1.00 86.44 274 ASP A O 1
ATOM 2125 N N . GLN A 1 275 ? -17.664 -12.914 15.031 1.00 83.56 275 GLN A N 1
ATOM 2126 C CA . GLN A 1 275 ? -18.043 -13.583 16.277 1.00 83.56 275 GLN A CA 1
ATOM 2127 C C . GLN A 1 275 ? -16.852 -14.129 17.071 1.00 83.56 275 GLN A C 1
ATOM 2129 O O . GLN A 1 275 ? -16.884 -14.155 18.301 1.00 83.56 275 GLN A O 1
ATOM 2134 N N . SER A 1 276 ? -15.791 -14.586 16.408 1.00 83.00 276 SER A N 1
ATOM 2135 C CA . SER A 1 276 ? -14.601 -15.070 17.109 1.00 83.00 276 SER A CA 1
ATOM 2136 C C . SER A 1 276 ? -13.807 -13.927 17.727 1.00 83.00 276 SER A C 1
ATOM 2138 O O . SER A 1 276 ? -13.241 -14.126 18.798 1.00 83.00 276 SER A O 1
ATOM 2140 N N . LEU A 1 277 ? -13.802 -12.723 17.141 1.00 84.75 277 LEU A N 1
ATOM 2141 C CA . LEU A 1 277 ? -13.170 -11.566 17.767 1.00 84.75 277 LEU A CA 1
ATOM 2142 C C . LEU A 1 277 ? -13.932 -11.177 19.036 1.00 84.75 277 LEU A C 1
ATOM 2144 O O . LEU A 1 277 ? -13.313 -11.005 20.087 1.00 84.75 277 LEU A O 1
ATOM 2148 N N . ILE A 1 278 ? -15.262 -11.126 18.928 1.00 84.25 278 ILE A N 1
ATOM 2149 C CA . ILE A 1 278 ? -16.184 -10.808 20.023 1.00 84.25 278 ILE A CA 1
ATOM 2150 C C . ILE A 1 278 ? -16.005 -11.788 21.185 1.00 84.25 278 ILE A C 1
ATOM 2152 O O . ILE A 1 278 ? -15.853 -11.374 22.332 1.00 84.25 278 ILE A O 1
ATOM 2156 N N . LYS A 1 279 ? -15.943 -13.090 20.893 1.00 82.69 279 LYS A N 1
ATOM 2157 C CA . LYS A 1 279 ? -15.839 -14.135 21.922 1.00 82.69 279 LYS A CA 1
ATOM 2158 C C . LYS A 1 279 ? -14.436 -14.265 22.520 1.00 82.69 279 LYS A C 1
ATOM 2160 O O . LYS A 1 279 ? -14.312 -14.575 23.699 1.00 82.69 279 LYS A O 1
ATOM 2165 N N . GLN A 1 280 ? -13.378 -14.083 21.727 1.00 79.75 280 GLN A N 1
ATOM 2166 C CA . GLN A 1 280 ? -12.014 -14.439 22.145 1.00 79.75 280 GLN A CA 1
ATOM 2167 C C . GLN A 1 280 ? -11.177 -13.252 22.628 1.00 79.75 280 GLN A C 1
ATOM 2169 O O . GLN A 1 280 ? -10.200 -13.460 23.346 1.00 79.75 280 GLN A O 1
ATOM 2174 N N . LYS A 1 281 ? -11.496 -12.016 22.221 1.00 81.69 281 LYS A N 1
ATOM 2175 C CA . LYS A 1 281 ? -10.683 -10.830 22.547 1.00 81.69 281 LYS A CA 1
ATOM 2176 C C . LYS A 1 281 ? -11.556 -9.644 22.980 1.00 81.69 281 LYS A C 1
ATOM 2178 O O . LYS A 1 281 ? -11.516 -8.593 22.332 1.00 81.69 281 LYS A O 1
ATOM 2183 N N . PRO A 1 282 ? -12.291 -9.775 24.102 1.00 80.12 282 PRO A N 1
ATOM 2184 C CA . PRO A 1 282 ? -13.211 -8.742 24.583 1.00 80.12 282 PRO A CA 1
ATOM 2185 C C . PRO A 1 282 ? -12.504 -7.408 24.832 1.00 80.12 282 PRO A C 1
ATOM 2187 O O . PRO A 1 282 ? -13.025 -6.367 24.463 1.00 80.12 282 PRO A O 1
ATOM 2190 N N . THR A 1 283 ? -11.260 -7.426 25.314 1.00 85.31 283 THR A N 1
ATOM 2191 C CA . THR A 1 283 ? -10.471 -6.206 25.560 1.00 85.31 283 THR A CA 1
ATOM 2192 C C . THR A 1 283 ? -10.155 -5.402 24.296 1.00 85.31 283 THR A C 1
ATOM 2194 O O . THR A 1 283 ? -9.963 -4.190 24.366 1.00 85.31 283 THR A O 1
ATOM 2197 N N . ILE A 1 284 ? -10.072 -6.045 23.127 1.00 86.88 284 ILE A N 1
ATOM 2198 C CA . ILE A 1 284 ? -9.895 -5.334 21.852 1.00 86.88 284 ILE A CA 1
ATOM 2199 C C . ILE A 1 284 ? -11.227 -4.737 21.417 1.00 86.88 284 ILE A C 1
ATOM 2201 O O . ILE A 1 284 ? -11.260 -3.576 21.023 1.00 86.88 284 ILE A O 1
ATOM 2205 N N . VAL A 1 285 ? -12.316 -5.496 21.542 1.00 85.62 285 VAL A N 1
ATOM 2206 C CA . VAL A 1 285 ? -13.668 -5.013 21.238 1.00 85.62 285 VAL A CA 1
ATOM 2207 C C . VAL A 1 285 ? -14.045 -3.832 22.128 1.00 85.62 285 VAL A C 1
ATOM 2209 O O . VAL A 1 285 ? -14.515 -2.829 21.614 1.00 85.62 285 VAL A O 1
ATOM 2212 N N . GLU A 1 286 ? -13.741 -3.879 23.424 1.00 86.94 286 GLU A N 1
ATOM 2213 C CA . GLU A 1 286 ? -13.931 -2.764 24.359 1.00 86.94 286 GLU A CA 1
ATOM 2214 C C . GLU A 1 286 ? -13.184 -1.504 23.915 1.00 86.94 286 GLU A C 1
ATOM 2216 O O . GLU A 1 286 ? -13.753 -0.415 23.939 1.00 86.94 286 GLU A O 1
ATOM 2221 N N . LYS A 1 287 ? -11.930 -1.636 23.456 1.00 88.62 287 LYS A N 1
ATOM 2222 C CA . LYS A 1 287 ? -11.170 -0.501 22.908 1.00 88.62 287 LYS A CA 1
ATOM 2223 C C . LYS A 1 287 ? -11.824 0.063 21.650 1.00 88.62 287 LYS A C 1
ATOM 2225 O O . LYS A 1 287 ? -11.930 1.278 21.532 1.00 88.62 287 LYS A O 1
ATOM 2230 N N . LEU A 1 288 ? -12.289 -0.796 20.742 1.00 87.69 288 LEU A N 1
ATOM 2231 C CA . LEU A 1 288 ? -13.003 -0.366 19.535 1.00 87.69 288 LEU A CA 1
ATOM 2232 C C . LEU A 1 288 ? -14.313 0.351 19.895 1.00 87.69 288 LEU A C 1
ATOM 2234 O O . LEU A 1 288 ? -14.572 1.437 19.382 1.00 87.69 288 LEU A O 1
ATOM 2238 N N . CYS A 1 289 ? -15.090 -0.197 20.832 1.00 87.00 289 CYS A N 1
ATOM 2239 C CA . CYS A 1 289 ? -16.291 0.438 21.369 1.00 87.00 289 CYS A CA 1
ATOM 2240 C C . CYS A 1 289 ? -15.977 1.792 22.010 1.00 87.00 289 CYS A C 1
ATOM 2242 O O . CYS A 1 289 ? -16.711 2.745 21.778 1.00 87.00 289 CYS A O 1
ATOM 2244 N N . ALA A 1 290 ? -14.882 1.913 22.766 1.00 87.06 290 ALA A N 1
ATOM 2245 C CA . ALA A 1 290 ? -14.460 3.179 23.359 1.00 87.06 290 ALA A CA 1
ATOM 2246 C C . ALA A 1 290 ? -14.086 4.217 22.286 1.00 87.06 290 ALA A C 1
ATOM 2248 O O . ALA A 1 290 ? -14.488 5.377 22.388 1.00 87.06 290 ALA A O 1
ATOM 2249 N N . THR A 1 291 ? -13.377 3.813 21.224 1.00 85.25 291 THR A N 1
ATOM 2250 C CA . THR A 1 291 ? -13.084 4.689 20.079 1.00 85.25 291 THR A CA 1
ATOM 2251 C C . THR A 1 291 ? -14.374 5.146 19.394 1.00 85.25 291 THR A C 1
ATOM 2253 O O . THR A 1 291 ? -14.537 6.342 19.153 1.00 85.25 291 THR A O 1
ATOM 2256 N N . ILE A 1 292 ? 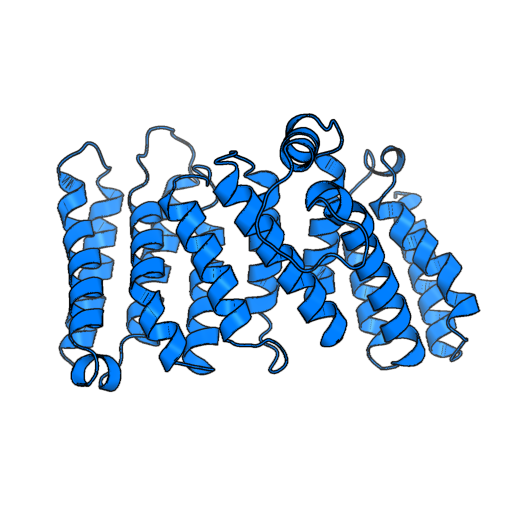-15.325 4.241 19.156 1.00 83.94 292 ILE A N 1
ATOM 2257 C CA . ILE A 1 292 ? -16.624 4.555 18.539 1.00 83.94 292 ILE A CA 1
ATOM 2258 C C . ILE A 1 292 ? -17.463 5.469 19.437 1.00 83.94 292 ILE A C 1
ATOM 2260 O O . ILE A 1 292 ? -17.984 6.480 18.980 1.00 83.94 292 ILE A O 1
ATOM 2264 N N . GLN A 1 293 ? -17.534 5.183 20.736 1.00 82.88 293 GLN A N 1
ATOM 2265 C CA . GLN A 1 293 ? -18.208 6.035 21.712 1.00 82.88 293 GLN A CA 1
ATOM 2266 C C . GLN A 1 293 ? -17.585 7.435 21.747 1.00 82.88 293 GLN A C 1
ATOM 2268 O O . GLN A 1 293 ? -18.301 8.426 21.879 1.00 82.88 293 GLN A O 1
ATOM 2273 N N . SER A 1 294 ? -16.262 7.541 21.594 1.00 82.81 294 SER A N 1
ATOM 2274 C CA . SER A 1 294 ? -15.585 8.838 21.560 1.00 82.81 294 SER A CA 1
ATOM 2275 C C . SER A 1 294 ? -15.963 9.692 20.342 1.00 82.81 294 SER A C 1
ATOM 2277 O O . SER A 1 294 ? -15.890 10.914 20.448 1.00 82.81 294 SER A O 1
ATOM 2279 N N . LEU A 1 295 ? -16.455 9.096 19.241 1.00 77.44 295 LEU A N 1
ATOM 2280 C CA . LEU A 1 295 ? -17.016 9.847 18.105 1.00 77.44 295 LEU A CA 1
ATOM 2281 C C . LEU A 1 295 ? -18.226 10.685 18.537 1.00 77.44 295 LEU A C 1
ATOM 2283 O O . LEU A 1 295 ? -18.337 11.847 18.163 1.00 77.44 295 LEU A O 1
ATOM 2287 N N . LEU A 1 296 ? -19.078 10.145 19.415 1.00 73.25 296 LEU A N 1
ATOM 2288 C CA . LEU A 1 296 ? -20.229 10.872 19.969 1.00 73.25 296 LEU A CA 1
ATOM 2289 C C . LEU A 1 296 ? -19.800 12.046 20.869 1.00 73.25 296 LEU A C 1
ATOM 2291 O O . LEU A 1 296 ? -20.557 12.997 21.063 1.00 73.25 296 LEU A O 1
ATOM 2295 N N . GLY A 1 297 ? -18.579 11.994 21.412 1.00 64.00 297 GLY A N 1
ATOM 2296 C CA . GLY A 1 297 ? -17.999 13.023 22.275 1.00 64.00 297 GLY A CA 1
ATOM 2297 C C . GLY A 1 297 ? -17.437 14.248 21.543 1.00 64.00 297 GLY A C 1
ATOM 2298 O O . GLY A 1 297 ? -17.218 15.270 22.196 1.00 64.00 297 GLY A O 1
ATOM 2299 N N . TYR A 1 298 ? -17.249 14.194 20.214 1.00 60.38 298 TYR A N 1
ATOM 2300 C CA . TYR A 1 298 ? -16.744 15.326 19.407 1.00 60.38 298 TYR A CA 1
ATOM 2301 C C . TYR A 1 298 ? -17.652 16.568 19.454 1.00 60.38 298 TYR A C 1
ATOM 2303 O O . TYR A 1 298 ? -17.212 17.687 19.201 1.00 60.38 298 TYR A O 1
ATOM 2311 N N . HIS A 1 299 ? -18.892 16.383 19.897 1.00 47.28 299 HIS A N 1
ATOM 2312 C CA . HIS A 1 299 ? -19.919 17.400 20.108 1.00 47.28 299 HIS A CA 1
ATOM 2313 C C . HIS A 1 299 ? -19.554 18.613 20.964 1.00 47.28 299 HIS A C 1
ATOM 2315 O O . HIS A 1 299 ? -20.280 19.604 20.937 1.00 47.28 299 HIS A O 1
ATOM 2321 N N . ARG A 1 300 ? -18.531 18.535 21.820 1.00 42.59 300 ARG A N 1
ATOM 2322 C CA . ARG A 1 300 ? -18.327 19.567 22.852 1.00 42.59 300 ARG A CA 1
ATOM 2323 C C . ARG A 1 300 ? -17.321 20.648 22.504 1.00 42.59 300 ARG A C 1
ATOM 2325 O O . ARG A 1 300 ? -17.229 21.622 23.243 1.00 42.59 300 ARG A O 1
ATOM 2332 N N . THR A 1 301 ? -16.586 20.501 21.411 1.00 43.84 301 THR A N 1
ATOM 2333 C CA . THR A 1 301 ? -15.499 21.420 21.066 1.00 43.84 301 THR A CA 1
ATOM 2334 C C . THR A 1 301 ? -15.515 21.701 19.572 1.00 43.84 301 THR A C 1
ATOM 2336 O O . THR A 1 301 ? -14.793 21.056 18.825 1.00 43.84 301 THR A O 1
ATOM 2339 N N . ASN A 1 302 ? -16.354 22.647 19.144 1.00 45.66 302 ASN A N 1
ATOM 2340 C CA . ASN A 1 302 ? -16.278 23.338 17.848 1.00 45.66 302 ASN A CA 1
ATOM 2341 C C . ASN A 1 302 ? -16.174 22.457 16.576 1.00 45.66 302 ASN A C 1
ATOM 2343 O O . ASN A 1 302 ? -15.755 22.953 15.534 1.00 45.66 302 ASN A O 1
ATOM 2347 N N . ALA A 1 303 ? -16.556 21.176 16.631 1.00 49.94 303 ALA A N 1
ATOM 2348 C CA . ALA A 1 303 ? -16.575 20.280 15.477 1.00 49.94 303 ALA A CA 1
ATOM 2349 C C . ALA A 1 303 ? -17.947 20.343 14.765 1.00 49.94 303 ALA A C 1
ATOM 2351 O O . ALA A 1 303 ? -18.978 20.438 15.436 1.00 49.94 303 ALA A O 1
ATOM 2352 N N . PRO A 1 304 ? -17.985 20.314 13.424 1.00 53.09 304 PRO A N 1
ATOM 2353 C CA . PRO A 1 304 ? -19.194 20.563 12.641 1.00 53.09 304 PRO A CA 1
ATOM 2354 C C . PRO A 1 304 ? -20.202 19.406 12.683 1.00 53.09 304 PRO A C 1
ATOM 2356 O O . PRO A 1 304 ? -19.833 18.239 12.843 1.00 53.09 304 PRO A O 1
ATOM 2359 N N . ALA A 1 305 ? -21.479 19.749 12.475 1.00 53.62 305 ALA A N 1
ATOM 2360 C CA . ALA A 1 305 ? -22.639 18.848 12.491 1.00 53.62 305 ALA A CA 1
ATOM 2361 C C . ALA A 1 305 ? -22.484 17.594 11.600 1.00 53.62 305 ALA A C 1
ATOM 2363 O O . ALA A 1 305 ? -22.931 16.521 11.988 1.00 53.62 305 ALA A O 1
ATOM 2364 N N . LEU A 1 306 ? -21.751 17.694 10.484 1.00 55.25 306 LEU A N 1
ATOM 2365 C 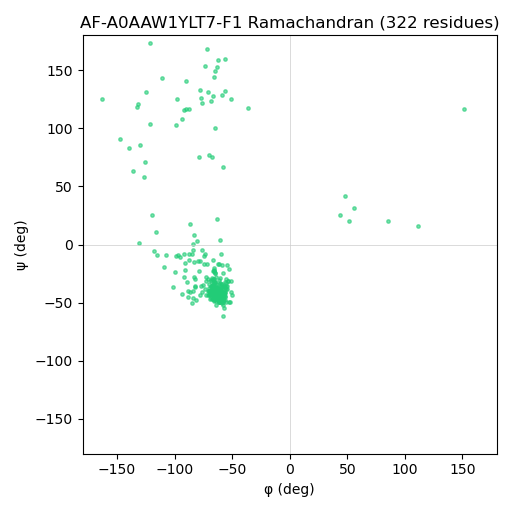CA . LEU A 1 306 ? -21.440 16.577 9.576 1.00 55.25 306 LEU A CA 1
ATOM 2366 C C . LEU A 1 306 ? -20.745 15.389 10.265 1.00 55.25 306 LEU A C 1
ATOM 2368 O O . LEU A 1 306 ? -21.086 14.234 10.022 1.00 55.25 306 LEU A O 1
ATOM 2372 N N . SER A 1 307 ? -19.805 15.651 11.180 1.00 60.56 307 SER A N 1
ATOM 2373 C CA . SER A 1 307 ? -19.098 14.583 11.912 1.00 60.56 307 SER A CA 1
ATOM 2374 C C . SER A 1 307 ? -20.031 13.769 12.817 1.00 60.56 307 SER A C 1
ATOM 2376 O O . SER A 1 307 ? -19.762 12.613 13.141 1.00 60.56 307 SER A O 1
ATOM 2378 N N . MET A 1 308 ? -21.143 14.378 13.219 1.00 65.12 308 MET A N 1
ATOM 2379 C CA . MET A 1 308 ? -22.111 13.820 14.139 1.00 65.12 308 MET A CA 1
ATOM 2380 C C . MET A 1 308 ? -23.108 12.911 13.420 1.00 65.12 308 MET A C 1
ATOM 2382 O O . MET A 1 308 ? -23.329 11.786 13.865 1.00 65.12 308 MET A O 1
ATOM 2386 N N . ASP A 1 309 ? -23.637 13.363 12.282 1.00 70.06 309 ASP A N 1
ATOM 2387 C CA . ASP A 1 309 ? -24.512 12.564 11.418 1.00 70.06 309 ASP A CA 1
ATOM 2388 C C . ASP A 1 309 ? -23.784 11.297 10.941 1.00 70.06 309 ASP A C 1
ATOM 2390 O O . ASP A 1 309 ? -24.312 10.187 11.025 1.00 70.06 309 ASP A O 1
ATOM 2394 N N . LEU A 1 310 ? -22.503 11.432 10.586 1.00 71.88 310 LEU A N 1
ATOM 2395 C CA . LEU A 1 310 ? -21.661 10.302 10.196 1.00 71.88 310 LEU A CA 1
ATOM 2396 C C . LEU A 1 310 ? -21.264 9.405 11.384 1.00 71.88 310 LEU A C 1
ATOM 2398 O O . LEU A 1 310 ? -21.093 8.194 11.226 1.00 71.88 310 LEU A O 1
ATOM 2402 N N . ALA A 1 311 ? -21.176 9.943 12.606 1.00 75.25 311 ALA A N 1
ATOM 2403 C CA . ALA A 1 311 ? -21.042 9.117 13.808 1.00 75.25 311 ALA A CA 1
ATOM 2404 C C . ALA A 1 311 ? -22.312 8.286 14.065 1.00 75.25 311 ALA A C 1
ATOM 2406 O O . ALA A 1 311 ? -22.205 7.103 14.396 1.00 75.25 311 ALA A O 1
ATOM 2407 N N . PHE A 1 312 ? -23.503 8.858 13.848 1.00 78.06 312 PHE A N 1
ATOM 2408 C CA . PHE A 1 312 ? -24.781 8.131 13.893 1.00 78.06 312 PHE A CA 1
ATOM 2409 C C . PHE A 1 312 ? -24.942 7.107 12.775 1.00 78.06 312 PHE A C 1
ATOM 2411 O O . PHE A 1 312 ? -25.800 6.237 12.855 1.00 78.06 312 PHE A O 1
ATOM 2418 N N . GLU A 1 313 ? -24.086 7.159 11.770 1.00 80.62 313 GLU A N 1
ATOM 2419 C CA . GLU A 1 313 ? -23.978 6.155 10.732 1.00 80.62 313 GLU A CA 1
ATOM 2420 C C . GLU A 1 313 ? -23.034 5.002 11.126 1.00 80.62 313 GLU A C 1
ATOM 2422 O O . GLU A 1 313 ? -23.328 3.838 10.855 1.00 80.62 313 GLU A O 1
ATOM 2427 N N . VAL A 1 314 ? -21.903 5.299 11.770 1.00 83.31 314 VAL A N 1
ATOM 2428 C CA . VAL A 1 314 ? -20.897 4.301 12.185 1.00 83.31 314 VAL A CA 1
ATOM 2429 C C . VAL A 1 314 ? -21.334 3.515 13.424 1.00 83.31 314 VAL A C 1
ATOM 2431 O O . VAL A 1 314 ? -21.118 2.305 13.505 1.00 83.31 314 VAL A O 1
ATOM 2434 N N . VAL A 1 315 ? -21.943 4.188 14.403 1.00 85.19 315 VAL A N 1
ATOM 2435 C CA . VAL A 1 315 ? -22.328 3.587 15.688 1.00 85.19 315 VAL A CA 1
ATOM 2436 C C . VAL A 1 315 ? -23.317 2.421 15.516 1.00 85.19 315 VAL A C 1
ATOM 2438 O O . VAL A 1 315 ? -23.040 1.356 16.075 1.00 85.19 315 VAL A O 1
ATOM 2441 N N . PRO A 1 316 ? -24.414 2.538 14.736 1.00 85.75 316 PRO A N 1
ATOM 2442 C CA . PRO A 1 316 ? -25.337 1.425 14.515 1.00 85.75 316 PRO A CA 1
ATOM 2443 C C . PRO A 1 316 ? -24.662 0.208 13.893 1.00 85.75 316 PRO A C 1
ATOM 2445 O O . PRO A 1 316 ? -24.889 -0.895 14.368 1.00 85.75 316 PRO A O 1
ATOM 2448 N N . ALA A 1 317 ? -23.751 0.399 12.930 1.00 87.06 317 ALA A N 1
ATOM 2449 C CA . ALA A 1 317 ? -23.032 -0.712 12.306 1.00 87.06 317 ALA A CA 1
ATOM 2450 C C . ALA A 1 317 ? -22.263 -1.562 13.335 1.00 87.06 317 ALA A C 1
ATOM 2452 O O . ALA A 1 317 ? -22.188 -2.783 13.207 1.00 87.06 317 ALA A O 1
ATOM 2453 N N . MET A 1 318 ? -21.715 -0.932 14.381 1.00 87.62 318 MET A N 1
ATOM 2454 C CA . MET A 1 318 ? -21.070 -1.649 15.483 1.00 87.62 318 MET A CA 1
ATOM 2455 C C . MET A 1 318 ? -22.078 -2.395 16.358 1.00 87.62 318 MET A C 1
ATOM 2457 O O . MET A 1 318 ? -21.829 -3.540 16.723 1.00 87.62 318 MET A O 1
ATOM 2461 N N . PHE A 1 319 ? -23.204 -1.766 16.702 1.00 86.00 319 PHE A N 1
ATOM 2462 C CA . PHE A 1 319 ? -24.252 -2.418 17.491 1.00 86.00 319 PHE A CA 1
ATOM 2463 C C . PHE A 1 319 ? -24.856 -3.614 16.759 1.00 86.00 319 PHE A C 1
ATOM 2465 O O . PHE A 1 319 ? -24.972 -4.678 17.362 1.00 86.00 319 PHE A O 1
ATOM 2472 N N . ASP A 1 320 ? -25.155 -3.461 15.471 1.00 87.44 320 ASP A N 1
ATOM 2473 C CA . ASP A 1 320 ? -25.636 -4.540 14.613 1.00 87.44 320 ASP A CA 1
ATOM 2474 C C . ASP A 1 320 ? -24.639 -5.699 14.636 1.00 87.44 320 ASP A C 1
ATOM 2476 O O . ASP A 1 320 ? -25.012 -6.836 14.913 1.00 87.44 320 ASP A O 1
ATOM 2480 N N . LYS A 1 321 ? -23.342 -5.407 14.469 1.00 86.50 321 LYS A N 1
ATOM 2481 C CA . LYS A 1 321 ? -22.310 -6.447 14.447 1.00 86.50 321 LYS A CA 1
ATOM 2482 C C . LYS A 1 321 ? -22.081 -7.139 15.790 1.00 86.50 321 LYS A C 1
ATOM 2484 O O . LYS A 1 321 ? -21.708 -8.307 15.811 1.00 86.50 321 LYS A O 1
ATOM 2489 N N . LEU A 1 322 ? -22.276 -6.436 16.905 1.00 84.88 322 LEU A N 1
ATOM 2490 C CA . LEU A 1 322 ? -22.202 -7.018 18.249 1.00 84.88 322 LEU A CA 1
ATOM 2491 C C . LEU A 1 322 ? -23.467 -7.797 18.637 1.00 84.88 322 LEU A C 1
ATOM 2493 O O . LEU A 1 322 ? -23.399 -8.632 19.538 1.00 84.88 322 LEU A O 1
ATOM 2497 N N . GLY A 1 323 ? -24.604 -7.491 18.008 1.00 80.06 323 GLY A N 1
ATOM 2498 C CA . GLY A 1 323 ? -25.887 -8.161 18.224 1.00 80.06 323 GLY A CA 1
ATOM 2499 C C . GLY A 1 323 ? -26.075 -9.460 17.428 1.00 80.06 323 GLY A C 1
ATOM 2500 O O . GLY A 1 323 ? -26.987 -10.220 17.755 1.00 80.06 323 GLY A O 1
ATOM 2501 N N . GLU A 1 324 ? -25.236 -9.710 16.415 1.00 76.25 324 GLU A N 1
ATOM 2502 C CA . GLU A 1 324 ? -25.151 -10.961 15.628 1.00 76.25 324 GLU A CA 1
ATOM 2503 C C . GLU A 1 324 ? -24.520 -12.145 16.390 1.00 76.25 324 GLU A C 1
ATOM 2505 O O . GLU A 1 324 ? -25.007 -13.288 16.216 1.00 76.25 324 GLU A O 1
#

Solvent-accessible surface area (backbone atoms only — not comparable to full-atom values): 18068 Å² total; per-residue (Å²): 134,63,68,67,61,53,50,54,51,51,49,50,52,53,48,49,50,36,59,76,66,68,54,61,49,83,74,47,44,64,57,49,52,52,55,54,44,65,63,71,41,76,84,62,48,89,78,62,78,71,55,59,34,49,51,53,35,50,52,51,56,68,26,71,86,37,63,78,49,32,52,60,53,42,48,53,56,47,49,56,48,44,69,66,45,31,70,41,76,61,48,69,97,84,66,81,89,67,96,69,86,51,74,64,22,55,48,51,76,69,68,46,97,52,63,67,51,60,46,43,49,38,53,29,41,42,52,34,50,80,65,40,58,62,72,59,32,52,52,53,52,52,50,50,42,55,51,49,51,50,41,61,72,63,72,50,78,50,46,77,56,55,53,39,52,48,52,29,49,31,47,42,38,76,53,78,53,94,77,58,57,48,66,61,55,47,52,44,52,48,49,54,22,48,38,44,61,70,59,52,54,66,84,79,48,36,34,60,54,22,52,30,50,42,45,36,48,53,52,26,35,77,72,40,44,75,68,39,61,77,46,46,55,54,48,54,50,16,37,49,50,42,33,64,57,63,82,83,65,102,52,89,51,49,60,53,16,25,50,34,15,39,53,29,53,40,52,46,44,71,74,68,53,45,70,65,47,59,74,72,38,51,73,55,50,50,48,44,50,51,52,55,54,49,47,70,57,48,76,79,65,90,48,54,70,68,46,50,60,43,35,67,56,37,51,53,56,50,52,55,58,73,73,109

Secondary structure (DSSP, 8-state):
--HHHHHHHHHHHHHHHHHHTT--HHHHHHHHHHHHHTTT-GGGGGG-TTHHHHHHHHHHHHGGG-HHHHHHHHHHHHHHHHHHHHHHHT--TT--------HHHHHHHHH-TTHHHHHHHHHHHHHHTTTS-HHHHHHHHHHHHHHHHHHHHTT---HHHHHHHHHHHHHHHHS--TTS-HHHHHHHHHHHHHHHHTT-S-TT-HHHHHHHHHHHHHHHHHH-HHHHHHHHHHHHHHHHHHHT----S--THHHHHHHHHHHHHHHHHHHH--HHHHHH-HHHHHHHHHHHHHHHGGGGTT--HHHHHHHHHHHHHHHHHHH-

InterPro domains:
  IPR057860 RRP12, N-terminal HEAT domain [PF25772] (7-180)

Foldseek 3Di:
DDPVLVVLVVLLVVLVVCVVVVHALVVNVVSLVVLVVCLQDPVNVVPDLQRSLVSLLVSLVSCPVPCRNNVVSLVVLLVSLCVVCVQLLPDDPDDDCPPDHDVSSVCCCPPDPCLSSLLSSLSSLLRCLLSHDLVSNVVVLVSLLSVLVVCLVSVDQDASNLLSSLSSLLSCLVRDDPSDDLVSLLSSLLSLLSCLLSVSHDLQRLLSNLSSNLSSLLSSCVVPVVVSLVCVLSNLSSLLSQLQDAPPDPDVRSLSNNVSSLVSLLSCLVRNQAPCCVPPPVVSLVSSLVSLVVLCVSVPPRTDPSSNVSSVVNNVSNVVRNVD

Radius of gyration: 21.95 Å; Cα contacts (8 Å, |Δi|>4): 342; chains: 1; bounding box: 51×42×57 Å

Nearest PDB structures (foldseek):
  8vh5-assembly1_C  TM=3.995E-01  e=4.771E-02  Homo sapiens
  5w0v-assembly1_A  TM=4.178E-01  e=3.121E-01  Kluyveromyces lactis
  5ve8-assembly1_A  TM=2.841E-01  e=2.251E-01  Kluyveromyces lactis
  9ffb-assembly1_B  TM=3.373E-01  e=9.023E-01  Gallus gallus

Mean predicted aligned error: 9.42 Å